Protein AF-A0A257M6T6-F1 (afdb_monomer_lite)

Secondary structure (DSSP, 8-state):
---SS---EEEEESS--HHHHHHHHHHHTT-S-GGGEEEEEEGGG-S--TT---TTEEEESSS--HHHHHHHHHHHHHHHHHHHHHHHTT-----S-TTSEEEHHHHHHHHT--HHHHHHHHHHTT-TTEEEETTEEEEHHHHHHHHHHTTT--BHHHHHHHHHHTT---HHHHHHHTTEEEEP-SS-GGG-EEEE-

pLDDT: mean 78.82, std 10.38, range [43.62, 89.0]

Structure (mmCIF, N/CA/C/O backbone):
data_AF-A0A257M6T6-F1
#
_entry.id   AF-A0A257M6T6-F1
#
loop_
_atom_site.group_PDB
_atom_site.id
_atom_site.type_symbol
_atom_site.label_atom_id
_atom_site.label_alt_id
_atom_site.label_comp_id
_atom_site.label_asym_id
_atom_site.label_entity_id
_atom_site.label_seq_id
_atom_site.pdbx_PDB_ins_code
_atom_site.Cartn_x
_atom_site.Cartn_y
_atom_site.Cartn_z
_atom_site.occupancy
_atom_site.B_iso_or_equiv
_atom_site.auth_seq_id
_atom_site.auth_comp_id
_atom_site.auth_asym_id
_atom_site.auth_atom_id
_atom_site.pdbx_PDB_model_num
ATOM 1 N N . MET A 1 1 ? 4.079 -2.889 -5.215 1.00 43.62 1 MET A N 1
ATOM 2 C CA . MET A 1 1 ? 2.925 -2.008 -4.936 1.00 43.62 1 MET A CA 1
ATOM 3 C C . MET A 1 1 ? 2.540 -1.252 -6.204 1.00 43.62 1 MET A C 1
ATOM 5 O O . MET A 1 1 ? 3.291 -1.317 -7.170 1.00 43.62 1 MET A O 1
ATOM 9 N N . PRO A 1 2 ? 1.375 -0.582 -6.285 1.00 47.91 2 PRO A N 1
ATOM 10 C CA . PRO A 1 2 ? 1.141 0.355 -7.378 1.00 47.91 2 PRO A CA 1
ATOM 11 C C . PRO A 1 2 ? 2.110 1.540 -7.257 1.00 47.91 2 PRO A C 1
ATOM 13 O O . PRO A 1 2 ? 2.169 2.196 -6.221 1.00 47.91 2 PRO A O 1
ATOM 16 N N . LEU A 1 3 ? 2.851 1.807 -8.332 1.00 53.56 3 LEU A N 1
ATOM 17 C CA . LEU A 1 3 ? 3.581 3.054 -8.540 1.00 53.56 3 LEU A CA 1
ATOM 18 C C . LEU A 1 3 ? 2.540 4.178 -8.644 1.00 53.56 3 LEU A C 1
ATOM 20 O O . LEU A 1 3 ? 1.877 4.330 -9.672 1.00 53.56 3 LEU A O 1
ATOM 24 N N . TYR A 1 4 ? 2.309 4.921 -7.564 1.00 55.22 4 TYR A N 1
ATOM 25 C CA . TYR A 1 4 ? 1.376 6.045 -7.599 1.00 55.22 4 TYR A CA 1
ATOM 26 C C . TYR A 1 4 ? 1.989 7.154 -8.463 1.00 55.22 4 TYR A C 1
ATOM 28 O O . TYR A 1 4 ? 3.015 7.726 -8.118 1.00 55.22 4 TYR A O 1
ATOM 36 N N . GLY A 1 5 ? 1.387 7.425 -9.623 1.00 60.47 5 GLY A N 1
ATOM 37 C CA . GLY A 1 5 ? 1.771 8.536 -10.504 1.00 60.47 5 GLY A CA 1
ATOM 38 C C . GLY A 1 5 ? 2.943 8.280 -11.462 1.00 60.47 5 GLY A C 1
ATOM 39 O O . GLY A 1 5 ? 3.028 8.976 -12.472 1.00 60.47 5 GLY A O 1
ATOM 40 N N . THR A 1 6 ? 3.783 7.266 -11.228 1.00 67.31 6 THR A N 1
ATOM 41 C CA . THR A 1 6 ? 4.949 6.961 -12.083 1.00 67.31 6 THR A CA 1
ATOM 42 C C . THR A 1 6 ? 4.585 5.956 -13.176 1.00 67.31 6 THR A C 1
ATOM 44 O O . THR A 1 6 ? 4.127 4.847 -12.900 1.00 67.31 6 THR A O 1
ATOM 47 N N . ARG A 1 7 ? 4.787 6.329 -14.444 1.00 74.06 7 ARG A N 1
ATOM 48 C CA . ARG A 1 7 ? 4.530 5.457 -15.599 1.00 74.06 7 ARG A CA 1
ATOM 49 C C . ARG A 1 7 ? 5.836 4.945 -16.169 1.00 74.06 7 ARG A C 1
ATOM 51 O O . ARG A 1 7 ? 6.484 5.680 -16.897 1.00 74.06 7 ARG A O 1
ATOM 58 N N . ILE A 1 8 ? 6.163 3.681 -15.914 1.00 79.75 8 ILE A N 1
ATOM 59 C CA . ILE A 1 8 ? 7.333 3.028 -16.507 1.00 79.75 8 ILE A CA 1
ATOM 60 C C . ILE A 1 8 ? 6.938 2.385 -17.840 1.00 79.75 8 ILE A C 1
ATOM 62 O O . ILE A 1 8 ? 6.058 1.527 -17.908 1.00 79.75 8 ILE A O 1
ATOM 66 N N . TYR A 1 9 ? 7.607 2.800 -18.904 1.00 81.50 9 TYR A N 1
ATOM 67 C CA . TYR A 1 9 ? 7.504 2.266 -20.250 1.00 81.50 9 TYR A CA 1
ATOM 68 C C . TYR A 1 9 ? 8.535 1.157 -20.457 1.00 81.50 9 TYR A C 1
ATOM 70 O O . TYR A 1 9 ? 9.659 1.211 -19.957 1.00 81.50 9 TYR A O 1
ATOM 78 N N . VAL A 1 10 ? 8.159 0.148 -21.234 1.00 85.50 10 VAL A N 1
ATOM 79 C CA . VAL A 1 10 ? 9.059 -0.934 -21.636 1.00 85.50 10 VAL A CA 1
ATOM 80 C C . VAL A 1 10 ? 9.069 -0.994 -23.152 1.00 85.50 10 VAL A C 1
ATOM 82 O O . VAL A 1 10 ? 8.013 -1.107 -23.773 1.00 85.50 10 VAL A O 1
ATOM 85 N N . GLU A 1 11 ? 10.253 -0.931 -23.752 1.00 85.06 11 GLU A N 1
ATOM 86 C CA . GLU A 1 11 ? 10.420 -1.031 -25.197 1.00 85.06 11 GLU A CA 1
ATOM 87 C C . GLU A 1 11 ? 11.177 -2.307 -25.565 1.00 85.06 11 GLU A C 1
ATOM 89 O O . GLU A 1 11 ? 12.297 -2.538 -25.110 1.00 85.06 11 GLU A O 1
ATOM 94 N N . ILE A 1 12 ? 10.565 -3.135 -26.416 1.00 87.06 12 ILE A N 1
ATOM 95 C CA . ILE A 1 12 ? 11.152 -4.385 -26.905 1.00 87.06 12 ILE A CA 1
ATOM 96 C C . ILE A 1 12 ? 11.739 -4.155 -28.296 1.00 87.06 12 ILE A C 1
ATOM 98 O O . ILE A 1 12 ? 11.019 -3.916 -29.262 1.00 87.06 12 ILE A O 1
ATOM 102 N N . ILE A 1 13 ? 13.058 -4.278 -28.402 1.00 85.69 13 ILE A N 1
ATOM 103 C CA . ILE A 1 13 ? 13.832 -4.083 -29.624 1.00 85.69 13 ILE A CA 1
ATOM 104 C C . ILE A 1 13 ? 14.255 -5.455 -30.158 1.00 85.69 13 ILE A C 1
ATOM 106 O O . ILE A 1 13 ? 15.074 -6.159 -29.560 1.00 85.69 13 ILE A O 1
ATOM 110 N N . GLY A 1 14 ? 13.663 -5.853 -31.286 1.00 80.06 14 GLY A N 1
ATOM 111 C CA . GLY A 1 14 ? 13.973 -7.112 -31.974 1.00 80.06 14 GLY A CA 1
ATOM 112 C C . GLY A 1 14 ? 15.150 -7.013 -32.949 1.00 80.06 14 GLY A C 1
ATOM 113 O O . GLY A 1 14 ? 15.962 -7.930 -33.013 1.00 80.06 14 GLY A O 1
ATOM 114 N N . PHE A 1 15 ? 15.267 -5.891 -33.664 1.00 80.62 15 PHE A N 1
ATOM 115 C CA . PHE A 1 15 ? 16.316 -5.630 -34.654 1.00 80.62 15 PHE A CA 1
ATOM 116 C C . PHE A 1 15 ? 17.053 -4.334 -34.312 1.00 80.62 15 PHE A C 1
ATOM 118 O O . PHE A 1 15 ? 16.409 -3.323 -34.035 1.00 80.62 15 PHE A O 1
ATOM 125 N N . TRP A 1 16 ? 18.388 -4.359 -34.317 1.00 80.62 16 TRP A N 1
ATOM 126 C CA . TRP A 1 16 ? 19.215 -3.201 -33.970 1.00 80.62 16 TRP A CA 1
ATOM 127 C C . TRP A 1 16 ? 20.634 -3.313 -34.539 1.00 80.62 16 TRP A C 1
ATOM 129 O O . TRP A 1 16 ? 21.092 -4.404 -34.876 1.00 80.62 16 TRP A O 1
ATOM 139 N N . THR A 1 17 ? 21.328 -2.176 -34.605 1.00 79.56 17 THR A N 1
ATOM 140 C CA . THR A 1 17 ? 22.779 -2.083 -34.833 1.00 79.56 17 THR A CA 1
ATOM 141 C C . THR A 1 17 ? 23.449 -1.364 -33.655 1.00 79.56 17 THR A C 1
ATOM 143 O O . THR A 1 17 ? 22.777 -0.570 -32.981 1.00 79.56 17 THR A O 1
ATOM 146 N N . PRO A 1 18 ? 24.748 -1.593 -33.381 1.00 77.44 18 PRO A N 1
ATOM 147 C CA . PRO A 1 18 ? 25.471 -0.913 -32.300 1.00 77.44 18 PRO A CA 1
ATOM 148 C C . PRO A 1 18 ? 25.340 0.611 -32.342 1.00 77.44 18 PRO A C 1
ATOM 150 O O . PRO A 1 18 ? 25.092 1.248 -31.319 1.00 77.44 18 PRO A O 1
ATOM 153 N N . GLU A 1 19 ? 25.412 1.198 -33.533 1.00 78.81 19 GLU A N 1
ATOM 154 C CA . GLU A 1 19 ? 25.244 2.630 -33.752 1.00 78.81 19 GLU A CA 1
ATOM 155 C C . GLU A 1 19 ? 23.826 3.076 -33.390 1.00 78.81 19 GLU A C 1
ATOM 157 O O . GLU A 1 19 ? 23.657 4.040 -32.642 1.00 78.81 19 GLU A O 1
ATOM 162 N N . TYR A 1 20 ? 22.797 2.353 -33.849 1.00 82.56 20 TYR A N 1
ATOM 163 C CA . TYR A 1 20 ? 21.405 2.656 -33.513 1.00 82.56 20 TYR A CA 1
ATOM 164 C C . TYR A 1 20 ? 21.187 2.659 -31.998 1.00 82.56 20 TYR A C 1
ATOM 166 O O . TYR A 1 20 ? 20.617 3.608 -31.452 1.00 82.56 20 TYR A O 1
ATOM 174 N N . LEU A 1 21 ? 21.676 1.622 -31.311 1.00 80.38 21 LEU A N 1
ATOM 175 C CA . LEU A 1 21 ? 21.508 1.492 -29.868 1.00 80.38 21 LEU A CA 1
ATOM 176 C C . LEU A 1 21 ? 22.259 2.602 -29.122 1.00 80.38 21 LEU A C 1
ATOM 178 O O . LEU A 1 21 ? 21.692 3.225 -28.225 1.00 80.38 21 LEU A O 1
ATOM 182 N N . LYS A 1 22 ? 23.483 2.931 -29.550 1.00 79.88 22 LYS A N 1
ATOM 183 C CA . LYS A 1 22 ? 24.280 4.029 -28.988 1.00 79.88 22 LYS A CA 1
ATOM 184 C C . LYS A 1 22 ? 23.574 5.379 -29.119 1.00 79.88 22 LYS A C 1
ATOM 186 O O . LYS A 1 22 ? 23.445 6.098 -28.130 1.00 79.88 22 LYS A O 1
ATOM 191 N N . HIS A 1 23 ? 23.068 5.706 -30.308 1.00 82.00 23 HIS A N 1
ATOM 192 C CA . HIS A 1 23 ? 22.321 6.945 -30.542 1.00 82.00 23 HIS A CA 1
ATOM 193 C C . HIS A 1 23 ? 21.024 6.999 -29.729 1.00 82.00 23 HIS A C 1
ATOM 195 O O . HIS A 1 23 ? 20.646 8.063 -29.234 1.00 82.00 23 HIS A O 1
ATOM 201 N N . LYS A 1 24 ? 20.342 5.861 -29.566 1.00 79.88 24 LYS A N 1
ATOM 202 C CA . LYS A 1 24 ? 19.125 5.770 -28.760 1.00 79.88 24 LYS A CA 1
ATOM 203 C C . LYS A 1 24 ? 19.413 6.003 -27.279 1.00 79.88 24 LYS A C 1
ATOM 205 O O . LYS A 1 24 ? 18.784 6.871 -26.686 1.00 79.88 24 LYS A O 1
ATOM 210 N N . ILE A 1 25 ? 20.409 5.323 -26.713 1.00 77.62 25 ILE A N 1
ATOM 211 C CA . ILE A 1 25 ? 20.831 5.510 -25.316 1.00 77.62 25 ILE A CA 1
ATOM 212 C C . ILE A 1 25 ? 21.276 6.957 -25.069 1.00 77.62 25 ILE A C 1
ATOM 214 O O . ILE A 1 25 ? 20.889 7.556 -24.070 1.00 77.62 25 ILE A O 1
ATOM 218 N N . GLN A 1 26 ? 22.030 7.560 -25.994 1.00 78.12 26 GLN A N 1
ATOM 219 C CA . GLN A 1 26 ? 22.421 8.970 -25.891 1.00 78.12 26 GLN A CA 1
ATOM 220 C C . GLN A 1 26 ? 21.212 9.909 -25.853 1.00 78.12 26 GLN A C 1
ATOM 222 O O . GLN A 1 26 ? 21.170 10.797 -25.008 1.00 78.12 26 GLN A O 1
ATOM 227 N N . LYS A 1 27 ? 20.210 9.700 -26.716 1.00 75.38 27 LYS A N 1
ATOM 228 C CA . LYS A 1 27 ? 18.970 10.492 -26.693 1.00 75.38 27 LYS A CA 1
ATOM 229 C C . LYS A 1 27 ? 18.207 10.318 -25.384 1.00 75.38 27 LYS A C 1
ATOM 231 O O . LYS A 1 27 ? 17.750 11.307 -24.827 1.00 75.38 27 LYS A O 1
ATOM 236 N N . LEU A 1 28 ? 18.116 9.094 -24.866 1.00 73.62 28 L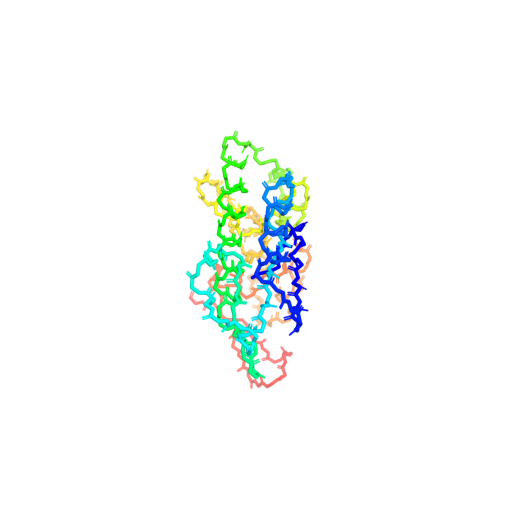EU A N 1
ATOM 237 C CA . LEU A 1 28 ? 17.465 8.825 -23.581 1.00 73.62 28 LEU A CA 1
ATOM 238 C C . LEU A 1 28 ? 18.190 9.507 -22.417 1.00 73.62 28 LEU A C 1
ATOM 240 O O . LEU A 1 28 ? 17.552 10.105 -21.559 1.00 73.62 28 LEU A O 1
ATOM 244 N N . ASN A 1 29 ? 19.523 9.519 -22.436 1.00 69.31 29 ASN A N 1
ATOM 245 C CA . ASN A 1 29 ? 20.341 10.220 -21.447 1.00 69.31 29 ASN A CA 1
ATOM 246 C C . ASN A 1 29 ? 20.235 11.755 -21.512 1.00 69.31 29 ASN A C 1
ATOM 248 O O . ASN A 1 29 ? 20.735 12.420 -20.604 1.00 69.31 29 ASN A O 1
ATOM 252 N N . LEU A 1 30 ? 19.613 12.322 -22.545 1.00 71.19 30 LEU A N 1
ATOM 253 C CA . LEU A 1 30 ? 19.365 13.762 -22.671 1.00 71.19 30 LEU A CA 1
ATOM 254 C C . LEU A 1 30 ? 17.948 14.164 -22.240 1.00 71.19 30 LEU A C 1
ATOM 256 O O . LEU A 1 30 ? 17.696 15.349 -22.034 1.00 71.19 30 LEU A O 1
ATOM 260 N N . LEU A 1 31 ? 17.026 13.208 -22.094 1.00 66.44 31 LEU A N 1
ATOM 261 C CA . LEU A 1 31 ? 15.684 13.479 -21.582 1.00 66.44 31 LEU A CA 1
ATOM 262 C C . LEU A 1 31 ? 15.752 13.743 -20.073 1.00 66.44 31 LEU A C 1
ATOM 264 O O . LEU A 1 31 ? 16.539 13.113 -19.372 1.00 66.44 31 LEU A O 1
ATOM 268 N N . GLN A 1 32 ? 14.941 14.678 -19.572 1.00 52.31 32 GLN A N 1
ATOM 269 C CA . GLN A 1 32 ? 14.822 14.923 -18.128 1.00 52.31 32 GLN A CA 1
ATOM 270 C C . GLN A 1 32 ? 13.965 13.848 -17.436 1.00 52.31 32 GLN A C 1
ATOM 272 O O . GLN A 1 32 ? 14.233 13.506 -16.293 1.00 52.31 32 GLN A O 1
ATOM 277 N N . GLU A 1 33 ? 13.028 13.222 -18.156 1.00 56.56 33 GLU A N 1
ATOM 278 C CA . GLU A 1 33 ? 12.210 12.086 -17.697 1.00 56.56 33 GLU A CA 1
ATOM 279 C C . GLU A 1 33 ? 12.899 10.727 -17.956 1.00 56.56 33 GLU A C 1
ATOM 281 O O . GLU A 1 33 ? 12.304 9.796 -18.498 1.00 56.56 33 GLU A O 1
ATOM 286 N N . LYS A 1 34 ? 14.188 10.592 -17.606 1.00 52.50 34 LYS A N 1
ATOM 287 C CA . LYS A 1 34 ? 14.978 9.352 -17.823 1.00 52.50 34 LYS A CA 1
ATOM 288 C C . LYS A 1 34 ? 14.391 8.109 -17.159 1.00 52.50 34 LYS A C 1
ATOM 290 O O . LYS A 1 34 ? 14.761 6.982 -17.479 1.00 52.50 34 LYS A O 1
ATOM 295 N N . GLU A 1 35 ? 13.551 8.314 -16.160 1.00 56.81 35 GLU A N 1
ATOM 296 C CA . GLU A 1 35 ? 13.420 7.407 -15.024 1.00 56.81 35 GLU A CA 1
ATOM 297 C C . GLU A 1 35 ? 12.318 6.374 -15.211 1.00 56.81 35 GLU A C 1
ATOM 299 O O . GLU A 1 35 ? 11.768 5.837 -14.262 1.00 56.81 35 GLU A O 1
ATOM 304 N N . SER A 1 36 ? 11.927 6.125 -16.450 1.00 66.31 36 SER A N 1
ATOM 305 C CA . SER A 1 36 ? 10.735 5.341 -16.720 1.00 66.31 36 SER A CA 1
ATOM 306 C C . SER A 1 36 ? 10.787 4.664 -18.080 1.00 66.31 36 SER A C 1
ATOM 308 O O . SER A 1 36 ? 9.749 4.448 -18.688 1.00 66.31 36 SER A O 1
ATOM 310 N N . LEU A 1 37 ? 11.970 4.324 -18.597 1.00 78.06 37 LEU A N 1
ATOM 311 C CA . LEU A 1 37 ? 12.068 3.525 -19.818 1.00 78.06 37 LEU A CA 1
ATOM 312 C C . LEU A 1 37 ? 13.046 2.368 -19.647 1.00 78.06 37 LEU A C 1
ATOM 314 O O . LEU A 1 37 ? 14.246 2.584 -19.504 1.00 78.06 37 LEU A O 1
ATOM 318 N N . ILE A 1 38 ? 12.523 1.145 -19.731 1.00 84.12 38 ILE A N 1
ATOM 319 C CA . ILE A 1 38 ? 13.300 -0.096 -19.750 1.00 84.12 38 ILE A CA 1
ATOM 320 C C . ILE A 1 38 ? 13.430 -0.566 -21.199 1.00 84.12 38 ILE A C 1
ATOM 322 O O . ILE A 1 38 ? 12.431 -0.807 -21.878 1.00 84.12 38 ILE A O 1
ATOM 326 N N . LEU A 1 39 ? 14.662 -0.723 -21.674 1.00 84.94 39 LEU A N 1
ATOM 327 C CA . LEU A 1 39 ? 14.963 -1.244 -23.003 1.00 84.94 39 LEU A CA 1
ATOM 328 C C . LEU A 1 39 ? 15.259 -2.742 -22.927 1.00 84.94 39 LEU A C 1
ATOM 330 O O . LEU A 1 39 ? 16.205 -3.165 -22.266 1.00 84.94 39 LEU A O 1
ATOM 334 N N . LEU A 1 40 ? 14.484 -3.544 -23.653 1.00 86.56 40 LEU A N 1
ATOM 335 C CA . LEU A 1 40 ? 14.718 -4.971 -23.848 1.00 86.56 40 LEU A CA 1
ATOM 336 C C . LEU A 1 40 ? 15.312 -5.181 -25.242 1.00 86.56 40 LEU A C 1
ATOM 338 O O . LEU A 1 40 ? 14.626 -4.973 -26.238 1.00 86.56 40 LEU A O 1
ATOM 342 N N . VAL A 1 41 ? 16.573 -5.603 -25.337 1.00 84.44 41 VAL A N 1
ATOM 343 C CA . VAL A 1 41 ? 17.305 -5.743 -26.609 1.00 84.44 41 VAL A CA 1
ATOM 344 C C . VAL A 1 41 ? 17.636 -7.204 -26.906 1.00 84.44 41 VAL A C 1
ATOM 346 O O . VAL A 1 41 ? 18.167 -7.913 -26.053 1.00 84.44 41 VAL A O 1
ATOM 349 N N . ASN A 1 42 ? 17.342 -7.668 -28.124 1.00 83.75 42 ASN A N 1
ATOM 350 C CA . ASN A 1 42 ? 17.639 -9.044 -28.529 1.00 83.75 42 ASN A CA 1
ATOM 351 C C . ASN A 1 42 ? 19.157 -9.276 -28.683 1.00 83.75 42 ASN A C 1
ATOM 353 O O . ASN A 1 42 ? 19.828 -8.557 -29.423 1.00 83.75 42 ASN A O 1
ATOM 357 N N . ARG A 1 43 ? 19.697 -10.311 -28.031 1.00 76.00 43 ARG A N 1
ATOM 358 C CA . ARG A 1 43 ? 21.117 -10.706 -28.083 1.00 76.00 43 ARG A CA 1
ATOM 359 C C . ARG A 1 43 ? 21.560 -11.258 -29.438 1.00 76.00 43 ARG A C 1
ATOM 361 O O . ARG A 1 43 ? 22.744 -11.178 -29.739 1.00 76.00 43 ARG A O 1
ATOM 368 N N . ASN A 1 44 ? 20.645 -11.787 -30.253 1.00 66.12 44 ASN A N 1
ATOM 369 C CA . ASN A 1 44 ? 20.983 -12.545 -31.468 1.00 66.12 44 ASN A CA 1
ATOM 370 C C . ASN A 1 44 ? 21.669 -11.732 -32.580 1.00 66.12 44 ASN A C 1
ATOM 372 O O . ASN A 1 44 ? 22.176 -12.322 -33.528 1.00 66.12 44 ASN A O 1
ATOM 376 N N . LEU A 1 45 ? 21.704 -10.402 -32.478 1.00 59.06 45 LEU A N 1
ATOM 377 C CA . LEU A 1 45 ? 22.367 -9.522 -33.449 1.00 59.06 45 LEU A CA 1
ATOM 378 C C . LEU A 1 45 ? 23.651 -8.874 -32.897 1.00 59.06 45 LEU A C 1
ATOM 380 O O . LEU A 1 45 ? 24.266 -8.054 -33.574 1.00 59.06 45 LEU A O 1
ATOM 384 N N . ALA A 1 46 ? 24.066 -9.222 -31.675 1.00 52.47 46 ALA A N 1
ATOM 385 C CA . ALA A 1 46 ? 25.222 -8.616 -31.026 1.00 52.47 46 ALA A CA 1
ATOM 386 C C . ALA A 1 46 ? 26.521 -9.353 -31.390 1.00 52.47 46 ALA A C 1
ATOM 388 O O . ALA A 1 46 ? 26.724 -10.487 -30.961 1.00 52.47 46 ALA A O 1
ATOM 389 N N . CYS A 1 47 ? 27.451 -8.684 -32.079 1.00 47.91 47 CYS A N 1
ATOM 390 C CA . CYS A 1 47 ? 28.857 -9.109 -32.062 1.00 47.91 47 CYS A CA 1
ATOM 391 C C . CYS A 1 47 ? 29.553 -8.780 -30.725 1.00 47.91 47 CYS A C 1
ATOM 393 O O . CYS A 1 47 ? 30.496 -9.473 -30.364 1.00 47.91 47 CYS A O 1
ATOM 395 N N . THR A 1 48 ? 29.044 -7.834 -29.929 1.00 53.66 48 THR A N 1
ATOM 396 C CA . THR A 1 48 ? 29.479 -7.593 -28.540 1.00 53.66 48 THR A CA 1
ATOM 397 C C . THR A 1 48 ? 28.397 -6.788 -27.812 1.00 53.66 48 THR A C 1
ATOM 399 O O . THR A 1 48 ? 28.270 -5.584 -27.983 1.00 53.66 48 THR A O 1
ATOM 402 N N . GLY A 1 49 ? 27.547 -7.444 -27.017 1.00 51.12 49 GLY A N 1
ATOM 403 C CA . GLY A 1 49 ? 26.513 -6.759 -26.215 1.00 51.12 49 GLY A CA 1
ATOM 404 C C . GLY A 1 49 ? 27.042 -6.157 -24.904 1.00 51.12 49 GLY A C 1
ATOM 405 O O . GLY A 1 49 ? 26.353 -5.385 -24.250 1.00 51.12 49 GLY A O 1
ATOM 406 N N . SER A 1 50 ? 28.267 -6.510 -24.513 1.00 53.47 50 SER A N 1
ATOM 407 C CA . SER A 1 50 ? 28.894 -6.188 -23.222 1.00 53.47 50 SER A CA 1
ATOM 408 C C . SER A 1 50 ? 29.393 -4.746 -23.084 1.00 53.47 50 SER A C 1
ATOM 410 O O . SER A 1 50 ? 29.762 -4.333 -21.991 1.00 53.47 50 SER A O 1
ATOM 412 N N . GLU A 1 51 ? 29.414 -3.983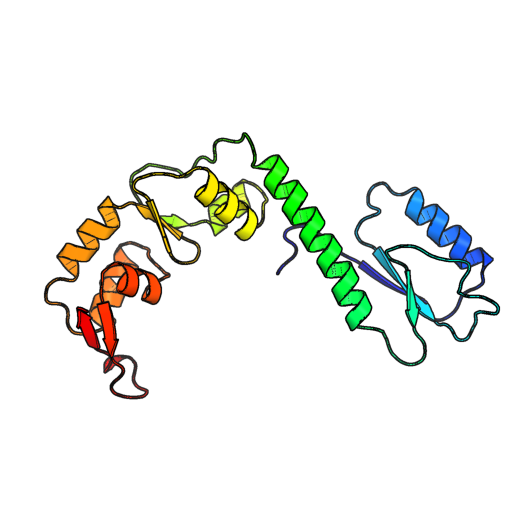 -24.173 1.00 55.75 51 GLU A N 1
ATOM 413 C CA . GLU A 1 51 ? 29.851 -2.580 -24.217 1.00 55.75 51 GLU A CA 1
ATOM 414 C C . GLU A 1 51 ? 28.731 -1.587 -23.853 1.00 55.75 51 GLU A C 1
ATOM 416 O O . GLU A 1 51 ? 29.001 -0.420 -23.570 1.00 55.75 51 GLU A O 1
ATOM 421 N N . PHE A 1 52 ? 27.480 -2.055 -23.771 1.00 60.47 52 PHE A N 1
ATOM 422 C CA . PHE A 1 52 ? 26.331 -1.252 -23.360 1.00 60.47 52 PHE A CA 1
ATOM 423 C C . PHE A 1 52 ? 25.846 -1.710 -21.979 1.00 60.47 52 PHE A C 1
ATOM 425 O O . PHE A 1 52 ? 25.016 -2.608 -21.865 1.00 60.47 52 PHE A O 1
ATOM 432 N N . LEU A 1 53 ? 26.374 -1.099 -20.917 1.00 58.53 53 LEU A N 1
ATOM 433 C CA . LEU A 1 53 ? 25.861 -1.260 -19.554 1.00 58.53 53 LEU A CA 1
ATOM 434 C C . LEU A 1 53 ? 25.090 0.005 -19.175 1.00 58.53 53 LEU A C 1
ATOM 436 O O . LEU A 1 53 ? 25.676 1.072 -19.012 1.00 58.53 53 LEU A O 1
ATOM 440 N N . ALA A 1 54 ? 23.772 -0.115 -19.058 1.00 66.88 54 ALA A N 1
ATOM 441 C CA . ALA A 1 54 ? 22.908 0.917 -18.500 1.00 66.88 54 ALA A CA 1
ATOM 442 C C . ALA A 1 54 ? 21.921 0.250 -17.538 1.00 66.88 54 ALA A C 1
ATOM 444 O O . ALA A 1 54 ? 21.481 -0.867 -17.803 1.00 66.88 54 ALA A O 1
ATOM 445 N N . GLU A 1 55 ? 21.564 0.929 -16.446 1.00 66.31 55 GLU A N 1
ATOM 446 C CA . GLU A 1 55 ? 20.693 0.370 -15.395 1.00 66.31 55 GLU A CA 1
ATOM 447 C C . GLU A 1 55 ? 19.340 -0.121 -15.936 1.00 66.31 55 GLU A C 1
ATOM 449 O O . GLU A 1 55 ? 18.807 -1.111 -15.448 1.00 66.31 55 GLU A O 1
ATOM 454 N N . ASN A 1 56 ? 18.843 0.495 -17.014 1.00 74.31 56 ASN A N 1
ATOM 455 C CA . ASN A 1 56 ? 17.553 0.167 -17.629 1.00 74.31 56 ASN A CA 1
ATOM 456 C C . ASN A 1 56 ? 17.668 -0.589 -18.961 1.00 74.31 56 ASN A C 1
ATOM 458 O O . ASN A 1 56 ? 16.715 -0.611 -19.740 1.00 74.31 56 ASN A O 1
ATOM 462 N N . LEU A 1 57 ? 18.829 -1.174 -19.263 1.00 80.38 57 LEU A N 1
ATOM 463 C CA . LEU A 1 57 ? 19.059 -1.934 -20.490 1.00 80.38 57 LEU A CA 1
ATOM 464 C C . LEU A 1 57 ? 19.212 -3.419 -20.165 1.00 80.38 57 LEU A C 1
ATOM 466 O O . LEU A 1 57 ? 20.184 -3.837 -19.540 1.00 80.38 57 LEU A O 1
ATOM 470 N N . LEU A 1 58 ? 18.274 -4.231 -20.646 1.00 83.94 58 LEU A N 1
ATOM 471 C CA . LEU A 1 58 ? 18.313 -5.678 -20.494 1.00 83.94 58 LEU A CA 1
ATOM 472 C C . LEU A 1 58 ? 18.432 -6.357 -21.848 1.00 83.94 58 LEU A C 1
ATOM 474 O O . LEU A 1 58 ? 17.718 -6.053 -22.801 1.00 83.94 58 LEU A O 1
ATOM 478 N N . PHE A 1 59 ? 19.299 -7.357 -21.902 1.00 83.25 59 PHE A N 1
ATOM 479 C CA . PHE A 1 59 ? 19.490 -8.166 -23.091 1.00 83.25 59 PHE A CA 1
ATOM 480 C C . PHE A 1 59 ? 18.744 -9.493 -22.972 1.00 83.25 59 PHE A C 1
ATOM 482 O O . PHE A 1 59 ? 19.083 -10.314 -22.112 1.00 83.25 59 PHE A O 1
ATOM 489 N N . TYR A 1 60 ? 17.785 -9.730 -23.865 1.00 85.00 60 TYR A N 1
ATOM 490 C CA . TYR A 1 60 ? 16.991 -10.957 -23.932 1.00 85.00 60 TYR A CA 1
ATOM 491 C C . TYR A 1 60 ? 17.371 -11.802 -25.156 1.00 85.00 60 TYR A C 1
ATOM 493 O O . TYR A 1 60 ? 17.953 -11.304 -26.112 1.00 85.00 60 TYR A O 1
ATOM 501 N N . ASP A 1 61 ? 17.076 -13.097 -25.117 1.00 81.75 61 ASP A N 1
ATOM 502 C CA . ASP A 1 61 ? 17.245 -14.006 -26.261 1.00 81.75 61 ASP A CA 1
ATOM 503 C C . ASP A 1 61 ? 15.853 -14.467 -26.732 1.00 81.75 61 ASP A C 1
ATOM 505 O O . ASP A 1 61 ? 15.039 -13.659 -27.162 1.00 81.75 61 ASP A O 1
ATOM 509 N N . LYS A 1 62 ? 15.507 -15.745 -26.575 1.00 80.75 62 LYS A N 1
ATOM 510 C CA . LYS A 1 62 ? 14.177 -16.292 -26.865 1.00 80.75 62 LYS A CA 1
ATOM 511 C C . LYS A 1 62 ? 13.144 -15.938 -25.800 1.00 80.75 62 LYS A C 1
ATOM 513 O O . LYS A 1 62 ? 11.948 -16.064 -26.042 1.00 80.75 62 LYS A O 1
ATOM 518 N N . LYS A 1 63 ? 13.591 -15.565 -24.598 1.00 83.81 63 LYS A N 1
ATOM 519 C CA . LYS A 1 63 ? 12.731 -15.289 -23.443 1.00 83.81 63 LYS A CA 1
ATOM 520 C C . LYS A 1 63 ? 13.113 -13.974 -22.786 1.00 83.81 63 LYS A C 1
ATOM 522 O O . LYS A 1 63 ? 14.295 -13.686 -22.614 1.00 83.81 63 LYS A O 1
ATOM 527 N N . ILE A 1 64 ? 12.091 -13.225 -22.382 1.00 85.88 64 ILE A N 1
ATOM 528 C CA . ILE A 1 64 ? 12.235 -11.975 -21.641 1.00 85.88 64 ILE A CA 1
ATOM 529 C C . ILE A 1 64 ? 12.642 -12.290 -20.188 1.00 85.88 64 ILE A C 1
ATOM 531 O O . ILE A 1 64 ? 11.970 -13.098 -19.530 1.00 85.88 64 ILE A O 1
ATOM 535 N N . PRO A 1 65 ? 13.717 -11.671 -19.662 1.00 84.88 65 PRO A N 1
ATOM 536 C CA . PRO A 1 65 ? 14.183 -11.888 -18.296 1.00 84.88 65 PRO A CA 1
ATOM 537 C C . PRO A 1 65 ? 13.294 -11.139 -17.291 1.00 84.88 65 PRO A C 1
ATOM 539 O O . PRO A 1 65 ? 13.641 -10.074 -16.791 1.00 84.88 65 PRO A O 1
ATOM 542 N N . HIS A 1 66 ? 12.126 -11.703 -16.984 1.00 86.25 66 HIS A N 1
ATOM 543 C CA . HIS A 1 66 ? 11.146 -11.100 -16.072 1.00 86.25 66 HIS A CA 1
ATOM 544 C C . HIS A 1 66 ? 11.708 -10.806 -14.670 1.00 86.25 66 HIS A C 1
ATOM 546 O O . HIS A 1 66 ? 11.340 -9.798 -14.079 1.00 86.25 66 HIS A O 1
ATOM 552 N N . LEU A 1 67 ? 12.622 -11.634 -14.151 1.00 86.94 67 LEU A N 1
ATOM 553 C CA . LEU A 1 67 ? 13.257 -11.398 -12.847 1.00 86.94 67 LEU A CA 1
ATOM 554 C C . LEU A 1 67 ? 14.107 -10.121 -12.833 1.00 86.94 67 LEU A C 1
ATOM 556 O O . LEU A 1 67 ? 14.031 -9.350 -11.880 1.00 86.94 67 LEU A O 1
ATOM 560 N N . GLU A 1 68 ? 14.859 -9.865 -13.904 1.00 86.25 68 GLU A N 1
ATOM 561 C CA . GLU A 1 68 ? 15.681 -8.657 -14.022 1.00 86.25 68 GLU A CA 1
ATOM 562 C C . GLU A 1 68 ? 14.807 -7.408 -14.160 1.00 86.25 68 GLU A C 1
ATOM 564 O O . GLU A 1 68 ? 15.097 -6.380 -13.554 1.00 86.25 68 GLU A O 1
ATOM 569 N N . ILE A 1 69 ? 13.684 -7.515 -14.879 1.00 85.56 69 ILE A N 1
ATOM 570 C CA . ILE A 1 69 ? 12.693 -6.434 -14.959 1.00 85.56 69 ILE A CA 1
ATOM 571 C C . ILE A 1 69 ? 12.144 -6.129 -13.566 1.00 85.56 69 ILE A C 1
ATOM 573 O O . ILE A 1 69 ? 12.144 -4.976 -13.152 1.00 85.56 69 ILE A O 1
ATOM 577 N N . VAL A 1 70 ? 11.726 -7.150 -12.812 1.00 86.81 70 VAL A N 1
ATOM 578 C CA . VAL A 1 70 ? 11.226 -6.967 -11.440 1.00 86.81 70 VAL A CA 1
ATOM 579 C C . VAL A 1 70 ? 12.285 -6.323 -10.543 1.00 86.81 70 VAL A C 1
ATOM 581 O O . VAL A 1 70 ? 11.946 -5.481 -9.719 1.00 86.81 70 VAL A O 1
ATOM 584 N N . LYS A 1 71 ? 13.564 -6.674 -10.706 1.00 87.31 71 LYS A N 1
ATOM 585 C CA . LYS A 1 71 ? 14.663 -6.062 -9.951 1.00 87.31 71 LYS A CA 1
ATOM 586 C C . LYS A 1 71 ? 14.808 -4.566 -10.249 1.00 87.31 71 LYS A C 1
ATOM 588 O O . LYS A 1 71 ? 14.932 -3.788 -9.310 1.00 87.31 71 LYS A O 1
ATOM 593 N N . ILE A 1 72 ? 14.743 -4.168 -11.520 1.00 85.00 72 ILE A N 1
ATOM 594 C CA . ILE A 1 72 ? 14.760 -2.751 -11.920 1.00 85.00 72 ILE A CA 1
ATOM 595 C C . ILE A 1 72 ? 13.537 -2.019 -11.353 1.00 85.00 72 ILE A C 1
ATOM 597 O O . ILE A 1 72 ? 13.676 -0.960 -10.748 1.00 85.00 72 ILE A O 1
ATOM 601 N N . LEU A 1 73 ? 12.341 -2.605 -11.489 1.00 84.75 73 LEU A N 1
ATOM 602 C CA . LEU A 1 73 ? 11.098 -2.024 -10.967 1.00 84.75 73 LEU A CA 1
ATOM 603 C C . LEU A 1 73 ? 11.151 -1.804 -9.450 1.00 84.75 73 LEU A C 1
ATOM 605 O O . LEU A 1 73 ? 10.706 -0.763 -8.977 1.00 84.75 73 LEU A O 1
ATOM 609 N N . ARG A 1 74 ? 11.748 -2.735 -8.696 1.00 85.81 74 ARG A N 1
ATOM 610 C CA . ARG A 1 74 ? 11.967 -2.563 -7.253 1.00 85.81 74 ARG A CA 1
ATOM 611 C C . ARG A 1 74 ? 12.873 -1.377 -6.939 1.00 85.81 74 ARG A C 1
ATOM 613 O O . ARG A 1 74 ? 12.553 -0.623 -6.033 1.00 85.81 74 ARG A O 1
ATOM 620 N N . GLY A 1 75 ? 13.949 -1.181 -7.704 1.00 84.06 75 GLY A N 1
ATOM 621 C CA . GLY A 1 75 ? 14.826 -0.019 -7.532 1.00 84.06 75 GLY A CA 1
ATOM 622 C C . GLY A 1 75 ? 14.086 1.306 -7.745 1.00 84.06 75 GLY A C 1
ATOM 623 O O . GLY A 1 75 ? 14.282 2.254 -6.986 1.00 84.06 75 GLY A O 1
ATOM 624 N N . TYR A 1 76 ? 13.174 1.355 -8.721 1.00 82.62 76 TYR A N 1
ATOM 625 C CA . TYR A 1 76 ? 12.291 2.507 -8.914 1.00 82.62 76 TYR A CA 1
ATOM 626 C C . TYR A 1 76 ? 11.323 2.720 -7.749 1.00 82.62 76 TYR A C 1
ATOM 628 O O . TYR A 1 76 ? 11.176 3.851 -7.292 1.00 82.62 76 TYR A O 1
ATOM 636 N N . GLU A 1 77 ? 10.690 1.654 -7.247 1.00 82.12 77 GLU A N 1
ATOM 637 C CA . GLU A 1 77 ? 9.823 1.734 -6.063 1.00 82.12 77 GLU A CA 1
ATOM 638 C C . GLU A 1 77 ? 10.591 2.249 -4.834 1.00 82.12 77 GLU A C 1
ATOM 640 O O . GLU A 1 77 ? 10.096 3.121 -4.123 1.00 82.12 77 GLU A O 1
ATOM 645 N N . GLU A 1 78 ? 11.808 1.755 -4.590 1.00 84.38 78 GLU A N 1
ATOM 646 C CA . GLU A 1 78 ? 12.646 2.176 -3.460 1.00 84.38 78 GLU A CA 1
ATOM 647 C C . GLU A 1 78 ? 13.068 3.642 -3.569 1.00 84.38 78 GLU A C 1
ATOM 649 O O . GLU A 1 78 ? 12.972 4.383 -2.587 1.00 84.38 78 GLU A O 1
ATOM 654 N N . LYS A 1 79 ? 13.485 4.078 -4.764 1.00 83.56 79 LYS A N 1
ATOM 655 C CA . LYS A 1 79 ? 13.832 5.478 -5.016 1.00 83.56 79 LYS A CA 1
ATOM 656 C C . LYS A 1 79 ? 12.625 6.390 -4.792 1.00 83.56 79 LYS A C 1
ATOM 658 O O . LYS A 1 79 ? 12.728 7.342 -4.021 1.00 83.56 79 LYS A O 1
ATOM 663 N N . GLN A 1 80 ? 11.480 6.053 -5.387 1.00 81.44 80 GLN A N 1
ATOM 664 C CA . GLN A 1 80 ? 10.245 6.815 -5.219 1.00 81.44 80 GLN A CA 1
ATOM 665 C C . GLN A 1 80 ? 9.844 6.896 -3.742 1.00 81.44 80 GLN A C 1
ATOM 667 O O . GLN A 1 80 ? 9.528 7.977 -3.250 1.00 81.44 80 GLN A O 1
ATOM 672 N N . LYS A 1 81 ? 9.904 5.778 -3.004 1.00 82.38 81 LYS A N 1
ATOM 673 C CA . LYS A 1 81 ? 9.612 5.767 -1.566 1.00 82.38 81 LYS A CA 1
ATOM 674 C C . LYS A 1 81 ? 10.543 6.717 -0.810 1.00 82.38 81 LYS A C 1
ATOM 676 O O . LYS A 1 81 ? 10.068 7.473 0.032 1.00 82.38 81 LYS A O 1
ATOM 681 N N . ALA A 1 82 ? 11.844 6.695 -1.095 1.00 83.69 82 ALA A N 1
ATOM 682 C CA . ALA A 1 82 ? 12.812 7.576 -0.445 1.00 83.69 82 ALA A CA 1
ATOM 683 C C . ALA A 1 82 ? 12.532 9.061 -0.731 1.00 83.69 82 ALA A C 1
ATOM 685 O O . ALA A 1 82 ? 12.570 9.876 0.187 1.00 83.69 82 ALA A O 1
ATOM 686 N N . GLU A 1 83 ? 12.194 9.409 -1.974 1.00 82.81 83 GLU A N 1
ATOM 687 C CA . GLU A 1 83 ? 11.830 10.777 -2.368 1.00 82.81 83 GLU A CA 1
ATOM 688 C C . GLU A 1 83 ? 10.529 11.243 -1.700 1.00 82.81 83 GLU A C 1
ATOM 690 O O . GLU A 1 83 ? 10.448 12.363 -1.193 1.00 82.81 83 GLU A O 1
ATOM 695 N N . GLU A 1 84 ? 9.515 10.377 -1.652 1.00 82.75 84 GLU A N 1
ATOM 696 C CA . GLU A 1 84 ? 8.251 10.653 -0.968 1.00 82.75 84 GLU A CA 1
ATOM 697 C C . GLU A 1 84 ? 8.453 10.838 0.538 1.00 82.75 84 GLU A C 1
ATOM 699 O O . GLU A 1 84 ? 7.918 11.789 1.107 1.00 82.75 84 GLU A O 1
ATOM 704 N N . MET A 1 85 ? 9.256 9.984 1.182 1.00 80.31 85 MET A N 1
ATOM 705 C CA . MET A 1 85 ? 9.606 10.140 2.596 1.00 80.31 85 MET A CA 1
ATOM 706 C C . MET A 1 85 ? 10.350 11.446 2.849 1.00 80.31 85 MET A C 1
ATOM 708 O O . MET A 1 85 ? 9.948 12.186 3.737 1.00 80.31 85 MET A O 1
ATOM 712 N N . ALA A 1 86 ? 11.361 11.777 2.042 1.00 83.19 86 ALA A N 1
ATOM 713 C CA . ALA A 1 86 ? 12.106 13.027 2.177 1.00 83.19 86 ALA A CA 1
ATOM 714 C C . ALA A 1 86 ? 11.211 14.265 1.991 1.00 83.19 86 ALA A C 1
ATOM 716 O O . ALA A 1 86 ? 11.419 15.282 2.646 1.00 83.19 86 ALA A O 1
ATOM 717 N N . ARG A 1 87 ? 10.187 14.190 1.127 1.00 81.19 87 ARG A N 1
ATOM 718 C CA . ARG A 1 87 ? 9.196 15.267 0.983 1.00 81.19 87 ARG A CA 1
ATOM 719 C C . ARG A 1 87 ? 8.289 15.382 2.206 1.00 81.19 87 ARG A C 1
ATOM 721 O O . ARG A 1 87 ? 7.883 16.485 2.551 1.00 81.19 87 ARG A O 1
ATOM 728 N N . LEU A 1 88 ? 7.932 14.256 2.818 1.00 79.56 88 LEU A N 1
ATOM 729 C CA . LEU A 1 88 ? 7.098 14.215 4.020 1.00 79.56 88 LEU A CA 1
ATOM 730 C C . LEU A 1 88 ? 7.883 14.589 5.288 1.00 79.56 88 LEU A C 1
ATOM 732 O O . LEU A 1 88 ? 7.293 15.093 6.246 1.00 79.56 88 LEU A O 1
ATOM 736 N N . GLU A 1 89 ? 9.197 14.363 5.311 1.00 74.00 89 GLU A N 1
ATOM 737 C CA . GLU A 1 89 ? 10.087 14.781 6.391 1.00 74.00 89 GLU A CA 1
ATOM 738 C C . GLU A 1 89 ? 10.083 16.311 6.529 1.00 74.00 89 GLU A C 1
ATOM 740 O O . GLU A 1 89 ? 10.404 17.056 5.609 1.00 74.00 89 GLU A O 1
ATOM 745 N N . GLY A 1 90 ? 9.678 16.794 7.706 1.00 67.06 90 GLY A N 1
ATOM 746 C CA . GLY A 1 90 ? 9.545 18.227 7.988 1.00 67.06 90 GLY A CA 1
ATOM 747 C C . GLY A 1 90 ? 8.197 18.844 7.597 1.00 67.06 90 GLY A C 1
ATOM 748 O O . GLY A 1 90 ? 7.963 20.008 7.917 1.00 67.06 90 GLY A O 1
ATOM 749 N N . MET A 1 91 ? 7.283 18.088 6.974 1.00 72.44 91 MET A N 1
ATOM 750 C CA . MET A 1 91 ? 5.903 18.529 6.759 1.00 72.44 91 MET A CA 1
ATOM 751 C C . MET A 1 91 ? 4.999 18.124 7.928 1.00 72.44 91 MET A C 1
ATOM 753 O O . MET A 1 91 ? 4.917 16.955 8.319 1.00 72.44 91 MET A O 1
ATOM 757 N N . GLU A 1 92 ? 4.228 19.082 8.441 1.00 69.50 92 GLU A N 1
ATOM 758 C CA . GLU A 1 92 ? 3.101 18.774 9.316 1.00 69.50 92 GLU A CA 1
ATOM 759 C C . GLU A 1 92 ? 1.944 18.220 8.477 1.00 69.50 92 GLU A C 1
ATOM 761 O O . GLU A 1 92 ? 1.260 18.938 7.744 1.00 69.50 92 GLU A O 1
ATOM 766 N N . ILE A 1 93 ? 1.733 16.905 8.557 1.00 73.38 93 ILE A N 1
ATOM 767 C CA . ILE A 1 93 ? 0.610 16.253 7.884 1.00 73.38 93 ILE A CA 1
ATOM 768 C C . ILE A 1 93 ? -0.673 16.676 8.603 1.00 73.38 93 ILE A C 1
ATOM 770 O O . ILE A 1 93 ? -0.929 16.277 9.746 1.00 73.38 93 ILE A O 1
ATOM 774 N N . SER A 1 94 ? -1.498 17.466 7.924 1.00 71.31 94 SER A N 1
ATOM 775 C CA . SER A 1 94 ? -2.810 17.887 8.401 1.00 71.31 94 SER A CA 1
ATOM 776 C C . SER A 1 94 ? -3.801 16.734 8.251 1.00 71.31 94 SER A C 1
ATOM 778 O O . SER A 1 94 ? -4.489 16.574 7.241 1.00 71.31 94 SER A O 1
ATOM 780 N N . LEU A 1 95 ? -3.857 15.898 9.281 1.00 69.38 95 LEU A N 1
ATOM 781 C CA . LEU A 1 95 ? -4.892 14.892 9.461 1.00 69.38 95 LEU A CA 1
ATOM 782 C C . LEU A 1 95 ? -6.109 15.633 10.029 1.00 69.38 95 LEU A C 1
ATOM 784 O O . LEU A 1 95 ? -6.112 15.993 11.199 1.00 69.38 95 LEU A O 1
ATOM 788 N N . GLY A 1 96 ? -7.053 16.018 9.167 1.00 60.25 96 GLY A N 1
ATOM 789 C CA . GLY A 1 96 ? -8.166 16.899 9.542 1.00 60.25 96 GLY A CA 1
ATOM 790 C C . GLY A 1 96 ? -8.892 16.442 10.814 1.00 60.25 96 GLY A C 1
ATOM 791 O O . GLY A 1 96 ? -9.232 15.273 10.913 1.00 60.25 96 GLY A O 1
ATOM 792 N N . SER A 1 97 ? -9.124 17.390 11.732 1.00 55.50 97 SER A N 1
ATOM 793 C CA . SER A 1 97 ? -9.797 17.283 13.044 1.00 55.50 97 SER A CA 1
ATOM 794 C C . SER A 1 97 ? -9.374 16.127 13.968 1.00 55.50 97 SER A C 1
ATOM 796 O O . SER A 1 97 ? -9.461 14.958 13.613 1.00 55.50 97 SER A O 1
ATOM 798 N N . ASP A 1 98 ? -9.083 16.455 15.230 1.00 54.88 98 ASP A N 1
ATOM 799 C CA . ASP A 1 98 ? -8.789 15.513 16.332 1.00 54.88 98 ASP A CA 1
ATOM 800 C C . ASP A 1 98 ? -9.906 14.491 16.656 1.00 54.88 98 ASP A C 1
ATOM 802 O O . ASP A 1 98 ? -9.747 13.630 17.519 1.00 54.88 98 ASP A O 1
ATOM 806 N N . ALA A 1 99 ? -11.058 14.571 15.990 1.00 54.81 99 ALA A N 1
ATOM 807 C CA . ALA A 1 99 ? -12.311 13.994 16.464 1.00 54.81 99 ALA A CA 1
ATOM 808 C C . ALA A 1 99 ? -12.831 12.800 15.643 1.00 54.81 99 ALA A C 1
ATOM 810 O O . ALA A 1 99 ? -14.037 12.567 15.628 1.00 54.81 99 ALA A O 1
ATOM 811 N N . GLY A 1 100 ? -11.986 12.030 14.945 1.00 76.94 100 GLY A N 1
ATOM 812 C CA . GLY A 1 100 ? -12.539 10.894 14.203 1.00 76.94 100 GLY A CA 1
ATOM 813 C C . GLY A 1 100 ? -11.582 9.905 13.554 1.00 76.94 100 GLY A C 1
ATOM 814 O O . GLY A 1 100 ? -10.373 9.890 13.780 1.00 76.94 100 GLY A O 1
ATOM 815 N N . VAL A 1 101 ? -12.198 9.040 12.747 1.00 84.12 101 VAL A N 1
ATOM 816 C CA . VAL A 1 101 ? -11.561 8.028 11.904 1.00 84.12 101 VAL A CA 1
ATOM 817 C C . VAL A 1 101 ? -11.054 8.680 10.620 1.00 84.12 101 VAL A C 1
ATOM 819 O O . VAL A 1 101 ? -11.827 9.210 9.825 1.00 84.12 101 VAL A O 1
ATOM 822 N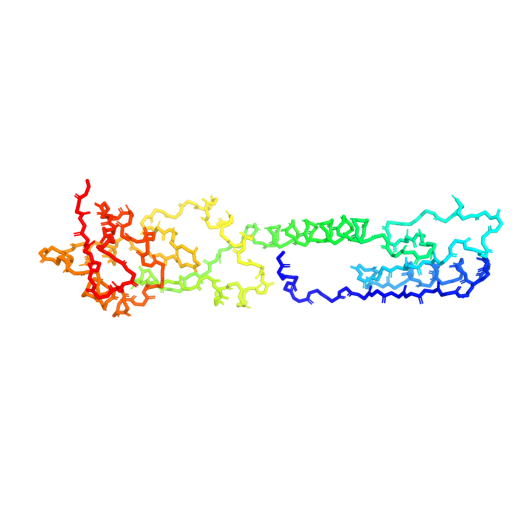 N . ILE A 1 102 ? -9.746 8.613 10.390 1.00 87.06 102 ILE A N 1
ATOM 823 C CA . ILE A 1 102 ? -9.061 9.289 9.288 1.00 87.06 102 ILE A CA 1
ATOM 824 C C . ILE A 1 102 ? -8.630 8.250 8.259 1.00 87.06 102 ILE A C 1
ATOM 826 O O . ILE A 1 102 ? -7.864 7.337 8.569 1.00 87.06 102 ILE A O 1
ATOM 830 N N . ASN A 1 103 ? -9.098 8.393 7.017 1.00 87.62 103 ASN A N 1
ATOM 831 C CA . ASN A 1 103 ? -8.682 7.524 5.920 1.00 87.62 103 ASN A CA 1
ATOM 832 C C . ASN A 1 103 ? -7.333 7.987 5.344 1.00 87.62 103 ASN A C 1
ATOM 834 O O . ASN A 1 103 ? -7.236 9.056 4.734 1.00 87.62 103 ASN A O 1
ATOM 838 N N . LEU A 1 104 ? -6.296 7.161 5.500 1.00 86.19 104 LEU A N 1
ATOM 839 C CA . LEU A 1 104 ? -4.957 7.473 5.008 1.00 86.19 104 LEU A CA 1
ATOM 840 C C . LEU A 1 104 ? -4.864 7.447 3.483 1.00 86.19 104 LEU A C 1
ATOM 842 O O . LEU A 1 104 ? -4.006 8.133 2.944 1.00 86.19 104 LEU A O 1
ATOM 846 N N . GLU A 1 105 ? -5.745 6.739 2.773 1.00 86.44 105 GLU A N 1
ATOM 847 C CA . GLU A 1 105 ? -5.795 6.774 1.303 1.00 86.44 105 GLU A CA 1
ATOM 848 C C . GLU A 1 105 ? -6.132 8.178 0.785 1.00 86.44 105 GLU A C 1
ATOM 850 O O . GLU A 1 105 ? -5.583 8.645 -0.214 1.00 86.44 105 GLU A O 1
ATOM 855 N N . GLU A 1 106 ? -7.040 8.872 1.471 1.00 84.94 106 GLU A N 1
ATOM 856 C CA . GLU A 1 106 ? -7.444 10.227 1.103 1.00 84.94 106 GLU A CA 1
ATOM 857 C C . GLU A 1 106 ? -6.339 11.235 1.418 1.00 84.94 106 GLU A C 1
ATOM 859 O O . GLU A 1 106 ? -6.071 12.142 0.629 1.00 84.94 106 GLU A O 1
ATOM 864 N N . VAL A 1 107 ? -5.677 11.069 2.563 1.00 85.44 107 VAL A N 1
ATOM 865 C CA . VAL A 1 107 ? -4.515 11.879 2.938 1.00 85.44 107 VAL A CA 1
ATOM 866 C C . VAL A 1 107 ? -3.390 11.659 1.925 1.00 85.44 107 VAL A C 1
ATOM 868 O O . VAL A 1 107 ? -2.890 12.621 1.351 1.00 85.44 107 VAL A O 1
ATOM 871 N N . ALA A 1 108 ? -3.061 10.406 1.616 1.00 85.62 108 ALA A N 1
ATOM 872 C CA . ALA A 1 108 ? -2.056 10.041 0.623 1.00 85.62 108 ALA A CA 1
ATOM 873 C C . ALA A 1 108 ? -2.345 10.691 -0.738 1.00 85.62 108 ALA A C 1
ATOM 875 O O . ALA A 1 108 ? -1.458 11.292 -1.340 1.00 85.62 108 ALA A O 1
ATOM 876 N N . ARG A 1 109 ? -3.610 10.684 -1.179 1.00 84.62 109 ARG A N 1
ATOM 877 C CA . ARG A 1 109 ? -4.034 11.348 -2.419 1.00 84.62 109 ARG A CA 1
ATOM 878 C C . ARG A 1 109 ? -3.877 12.868 -2.369 1.00 84.62 109 ARG A C 1
ATOM 880 O O . ARG A 1 109 ? -3.412 13.444 -3.347 1.00 84.62 109 ARG A O 1
ATOM 887 N N . ARG A 1 110 ? -4.244 13.515 -1.257 1.00 83.06 110 ARG A N 1
ATOM 888 C CA . ARG A 1 110 ? -4.089 14.971 -1.067 1.00 83.06 110 ARG A CA 1
ATOM 889 C C . ARG A 1 110 ? -2.631 15.404 -1.132 1.00 83.06 110 ARG A C 1
ATOM 891 O O . ARG A 1 110 ? -2.326 16.429 -1.732 1.00 83.06 110 ARG A O 1
ATOM 898 N N . TYR A 1 111 ? -1.749 14.609 -0.538 1.00 80.88 111 TYR A N 1
ATOM 899 C CA . TYR A 1 111 ? -0.317 14.874 -0.537 1.00 80.88 111 TYR A CA 1
ATOM 900 C C . TYR A 1 111 ? 0.405 14.284 -1.747 1.00 80.88 111 TYR A C 1
ATOM 902 O O . TYR A 1 111 ? 1.590 14.546 -1.881 1.00 80.88 111 TYR A O 1
ATOM 910 N N . GLY A 1 112 ? -0.261 13.520 -2.622 1.00 80.25 112 GLY A N 1
ATOM 911 C CA . GLY A 1 112 ? 0.342 12.879 -3.794 1.00 80.25 112 GLY A CA 1
ATOM 912 C C . GLY A 1 112 ? 1.482 11.916 -3.446 1.00 80.25 112 GLY A C 1
ATOM 913 O O . GLY A 1 112 ? 2.526 11.973 -4.092 1.00 80.25 112 GLY A O 1
ATOM 914 N N . VAL A 1 113 ? 1.321 11.120 -2.387 1.00 83.44 113 VAL A N 1
ATOM 915 C CA . VAL A 1 113 ? 2.302 10.132 -1.892 1.00 83.44 113 VAL A CA 1
ATOM 916 C C . VAL A 1 113 ? 1.675 8.743 -1.809 1.00 83.44 113 VAL A C 1
ATOM 918 O O . VAL A 1 113 ? 0.450 8.613 -1.779 1.00 83.44 113 VAL A O 1
ATOM 921 N N . GLY A 1 114 ? 2.498 7.699 -1.719 1.00 82.31 114 GLY A N 1
ATOM 922 C CA . GLY A 1 114 ? 2.044 6.361 -1.362 1.00 82.31 114 GLY A CA 1
ATOM 923 C C . GLY A 1 114 ? 1.557 6.258 0.092 1.00 82.31 114 GLY A C 1
ATOM 924 O O . GLY A 1 114 ? 2.007 6.971 0.991 1.00 82.31 114 GLY A O 1
ATOM 925 N N . ILE A 1 115 ? 0.647 5.311 0.343 1.00 85.38 115 ILE A N 1
ATOM 926 C CA . ILE A 1 115 ? 0.102 5.033 1.686 1.00 85.38 115 ILE A CA 1
ATOM 927 C C . ILE A 1 115 ? 1.196 4.543 2.645 1.00 85.38 115 ILE A C 1
ATOM 929 O O . ILE A 1 115 ? 1.182 4.869 3.828 1.00 85.38 115 ILE A O 1
ATOM 933 N N . GLU A 1 116 ? 2.138 3.740 2.155 1.00 84.06 116 GLU A N 1
ATOM 934 C CA . GLU A 1 116 ? 3.214 3.185 2.978 1.00 84.06 116 GLU A CA 1
ATOM 935 C C . GLU A 1 116 ? 4.194 4.242 3.499 1.00 84.06 116 GLU A C 1
ATOM 937 O O . GLU A 1 116 ? 4.358 4.293 4.720 1.00 84.06 116 GLU A O 1
ATOM 942 N N . PRO A 1 117 ? 4.793 5.108 2.649 1.00 82.94 117 PRO A N 1
ATOM 943 C CA . PRO A 1 117 ? 5.593 6.232 3.131 1.00 82.94 117 PRO A CA 1
ATOM 944 C C . PRO A 1 117 ? 4.828 7.073 4.155 1.00 82.94 117 PRO A C 1
ATOM 946 O O . PRO A 1 117 ? 5.347 7.357 5.230 1.00 82.94 117 PRO A O 1
ATOM 949 N N . LEU A 1 118 ? 3.553 7.373 3.883 1.00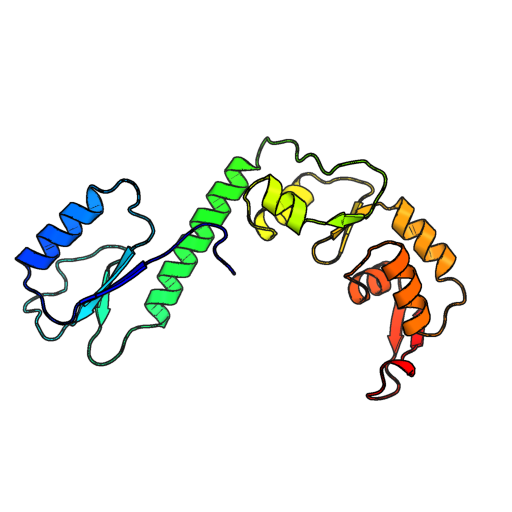 84.38 118 LEU A N 1
ATOM 950 C CA . LEU A 1 118 ? 2.708 8.131 4.801 1.00 84.38 118 LEU A CA 1
ATOM 951 C C . LEU A 1 118 ? 2.555 7.446 6.171 1.00 84.38 118 LEU A C 1
ATOM 953 O O . LEU A 1 118 ? 2.681 8.097 7.208 1.00 84.38 118 LEU A O 1
ATOM 957 N N . LYS A 1 119 ? 2.301 6.132 6.202 1.00 85.06 119 LYS A N 1
ATOM 958 C CA . LYS A 1 119 ? 2.215 5.355 7.451 1.00 85.06 119 LYS A CA 1
ATOM 959 C C . LYS A 1 119 ? 3.528 5.370 8.225 1.00 85.06 119 LYS A C 1
ATOM 961 O O . LYS A 1 119 ? 3.500 5.433 9.452 1.00 85.06 119 LYS A O 1
ATOM 966 N N . GLU A 1 120 ? 4.656 5.272 7.529 1.00 82.62 120 GLU A N 1
ATOM 967 C CA . GLU A 1 120 ? 5.989 5.281 8.135 1.00 82.62 120 GLU A CA 1
ATOM 968 C C . GLU A 1 120 ? 6.279 6.644 8.778 1.00 82.62 120 GLU A C 1
ATOM 970 O O . GLU A 1 120 ? 6.645 6.700 9.953 1.00 82.62 120 GLU A O 1
ATOM 975 N N . THR A 1 121 ? 5.965 7.740 8.080 1.00 82.06 121 THR A N 1
ATOM 976 C CA . THR A 1 121 ? 6.061 9.100 8.627 1.00 82.06 121 THR A CA 1
ATOM 977 C C . THR A 1 121 ? 5.151 9.298 9.841 1.00 82.06 121 THR A C 1
ATOM 979 O O . THR A 1 121 ? 5.601 9.809 10.864 1.00 82.06 121 THR A O 1
ATOM 982 N N . ILE A 1 122 ? 3.884 8.868 9.781 1.00 80.69 122 ILE A N 1
ATOM 983 C CA . ILE A 1 122 ? 2.942 9.008 10.907 1.00 80.69 122 ILE A CA 1
ATOM 984 C C . ILE A 1 122 ? 3.424 8.224 12.136 1.00 80.69 122 ILE A C 1
ATOM 986 O O . ILE A 1 122 ? 3.336 8.730 13.255 1.00 80.69 122 ILE A O 1
ATOM 990 N N . LYS A 1 123 ? 3.967 7.013 11.943 1.00 78.94 123 LYS A N 1
ATOM 991 C CA . LYS A 1 123 ? 4.576 6.229 13.030 1.00 78.94 123 LYS A CA 1
ATOM 992 C C . LYS A 1 123 ? 5.781 6.949 13.639 1.00 78.94 123 LYS A C 1
ATOM 994 O O . LYS A 1 123 ? 5.903 6.977 14.860 1.00 78.94 123 LYS A O 1
ATOM 999 N N . GLY A 1 124 ? 6.638 7.548 12.810 1.00 73.19 124 GLY A N 1
ATOM 1000 C CA . GLY A 1 124 ? 7.806 8.315 13.257 1.00 73.19 124 GLY A CA 1
ATOM 1001 C C . GLY A 1 124 ? 7.454 9.601 14.015 1.00 73.19 124 GLY A C 1
ATOM 1002 O O . GLY A 1 124 ? 8.149 9.960 14.960 1.00 73.19 124 GLY A O 1
ATOM 1003 N N . GLN A 1 125 ? 6.342 10.257 13.663 1.00 72.62 125 GLN A N 1
ATOM 1004 C CA . GLN A 1 125 ? 5.850 11.465 14.344 1.00 72.62 125 GLN A CA 1
ATOM 1005 C C . GLN A 1 125 ? 5.253 11.197 15.735 1.00 72.62 125 GLN A C 1
ATOM 1007 O O . GLN A 1 125 ? 4.940 12.158 16.429 1.00 72.62 125 GLN A O 1
ATOM 1012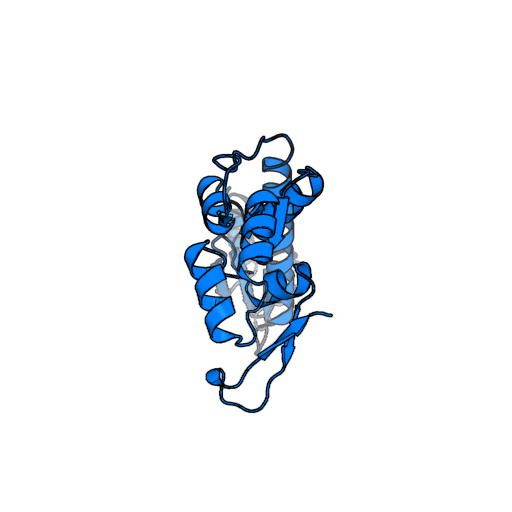 N N . ASN A 1 126 ? 5.090 9.926 16.130 1.00 65.25 126 ASN A N 1
ATOM 1013 C CA . ASN A 1 126 ? 4.557 9.482 17.420 1.00 65.25 126 ASN A CA 1
ATOM 1014 C C . ASN A 1 126 ? 3.381 10.345 17.908 1.00 65.25 126 ASN A C 1
ATOM 1016 O O . ASN A 1 126 ? 3.536 11.166 18.809 1.00 65.25 126 ASN A O 1
ATOM 1020 N N . ARG A 1 127 ? 2.207 10.184 17.285 1.00 68.25 127 ARG A N 1
ATOM 1021 C CA . ARG A 1 127 ? 0.993 10.913 17.676 1.00 68.25 127 ARG A CA 1
ATOM 1022 C C . ARG A 1 127 ? 0.288 10.189 18.829 1.00 68.25 127 ARG A C 1
ATOM 1024 O O . ARG A 1 127 ? -0.395 9.195 18.567 1.00 68.25 127 ARG A O 1
ATOM 1031 N N . PRO A 1 128 ? 0.438 10.639 20.090 1.00 69.81 128 PRO A N 1
ATOM 1032 C CA . PRO A 1 128 ? -0.269 10.022 21.204 1.00 69.81 128 PRO A CA 1
ATOM 1033 C C . PRO A 1 128 ? -1.780 10.189 21.012 1.00 69.81 128 PRO A C 1
ATOM 1035 O O . PRO A 1 128 ? -2.240 11.217 20.523 1.00 69.81 128 PRO A O 1
ATOM 1038 N N . GLY A 1 129 ? -2.553 9.168 21.381 1.00 77.38 129 GLY A N 1
ATOM 1039 C CA . GLY A 1 129 ? -4.014 9.191 21.266 1.00 77.38 129 GLY A CA 1
ATOM 1040 C C . GLY A 1 129 ? -4.572 8.726 19.919 1.00 77.38 129 GLY A C 1
ATOM 1041 O O . GLY A 1 129 ? -5.785 8.764 19.741 1.00 77.38 129 GLY A O 1
ATOM 1042 N N . PHE A 1 130 ? -3.740 8.237 18.993 1.00 84.12 130 PHE A N 1
ATOM 1043 C CA . PHE A 1 130 ? -4.192 7.626 17.740 1.00 84.12 130 PHE A CA 1
ATOM 1044 C C . PHE A 1 130 ? -3.647 6.205 17.568 1.00 84.12 130 PHE A C 1
ATOM 1046 O O . PHE A 1 130 ? -2.489 5.922 17.862 1.00 84.12 130 PHE A O 1
ATOM 1053 N N . SER A 1 131 ? -4.482 5.310 17.043 1.00 85.06 131 SER A N 1
ATOM 1054 C CA . SER A 1 131 ? -4.118 3.939 16.679 1.00 85.06 131 SER A CA 1
ATOM 1055 C C . SER A 1 131 ? -4.248 3.731 15.175 1.00 85.06 131 SER A C 1
ATOM 1057 O O . SER A 1 131 ? -5.253 4.094 14.565 1.00 85.06 131 SER A O 1
ATOM 1059 N N . LEU A 1 132 ? -3.228 3.122 14.570 1.00 87.25 132 LEU A N 1
ATOM 1060 C CA . LEU A 1 132 ? -3.232 2.753 13.157 1.00 87.25 132 LEU A CA 1
ATOM 1061 C C . LEU A 1 132 ? -3.885 1.376 12.981 1.00 87.25 132 LEU A C 1
ATOM 1063 O O . LEU A 1 132 ? -3.329 0.375 13.433 1.00 87.25 132 LEU A O 1
ATOM 1067 N N . LEU A 1 133 ? -5.025 1.320 12.292 1.00 87.38 133 LEU A N 1
ATOM 1068 C CA . LEU A 1 133 ? -5.734 0.084 11.955 1.00 87.38 133 LEU A CA 1
ATOM 1069 C C . LEU A 1 133 ? -5.940 0.018 10.438 1.00 87.38 133 LEU A C 1
ATOM 1071 O O . LEU A 1 133 ? -6.689 0.796 9.850 1.00 87.38 133 LEU A O 1
ATOM 1075 N N . GLY A 1 134 ? -5.253 -0.919 9.786 1.00 86.06 134 GLY A N 1
ATOM 1076 C CA . GLY A 1 134 ? -5.239 -1.057 8.333 1.00 86.06 134 GLY A CA 1
ATOM 1077 C C . GLY A 1 134 ? -4.696 0.203 7.661 1.00 86.06 134 GLY A C 1
ATOM 1078 O O . GLY A 1 134 ? -3.538 0.573 7.870 1.00 86.06 134 GLY A O 1
ATOM 1079 N N . ASP A 1 135 ? -5.541 0.843 6.853 1.00 88.94 135 ASP A N 1
ATOM 1080 C CA . ASP A 1 135 ? -5.287 2.113 6.159 1.00 88.94 135 ASP A CA 1
ATOM 1081 C C . ASP A 1 135 ? -5.985 3.304 6.840 1.00 88.94 135 ASP A C 1
ATOM 1083 O O . ASP A 1 135 ? -6.161 4.360 6.235 1.00 88.94 135 ASP A O 1
ATOM 1087 N N . GLN A 1 136 ? -6.401 3.150 8.100 1.00 89.00 136 GLN A N 1
ATOM 1088 C CA . GLN A 1 136 ? -7.085 4.191 8.863 1.00 89.00 136 GLN A CA 1
ATOM 1089 C C . GLN A 1 136 ? -6.332 4.534 10.145 1.00 89.00 136 GLN A C 1
ATOM 1091 O O . GLN A 1 136 ? -5.775 3.664 10.815 1.00 89.00 136 GLN A O 1
ATOM 1096 N N . LEU A 1 137 ? -6.347 5.816 10.495 1.00 88.19 137 LEU A N 1
ATOM 1097 C CA . LEU A 1 137 ? -5.904 6.304 11.792 1.00 88.19 137 LEU A CA 1
ATOM 1098 C C . LEU A 1 137 ? -7.143 6.626 12.633 1.00 88.19 137 LEU A C 1
ATOM 1100 O O . LEU A 1 137 ? -7.999 7.386 12.192 1.00 88.19 137 LEU A O 1
ATOM 1104 N N . ILE A 1 138 ? -7.263 6.021 13.810 1.00 88.81 138 ILE A N 1
ATOM 1105 C CA . ILE A 1 138 ? -8.457 6.119 14.658 1.00 88.81 138 ILE A CA 1
ATOM 1106 C C . ILE A 1 138 ? -8.053 6.714 16.000 1.00 88.81 138 ILE A C 1
ATOM 1108 O O . ILE A 1 138 ? -7.074 6.269 16.601 1.00 88.81 138 ILE A O 1
ATOM 1112 N N . SER A 1 139 ? -8.788 7.725 16.461 1.00 88.50 139 SER A N 1
ATOM 1113 C CA . SER A 1 139 ? -8.545 8.335 17.766 1.00 88.50 139 SER A CA 1
ATOM 1114 C C . SER A 1 139 ? -8.907 7.382 18.908 1.00 88.50 139 SER A C 1
ATOM 1116 O O . SER A 1 139 ? -9.778 6.518 18.796 1.00 88.50 139 SER A O 1
ATOM 1118 N N . GLN A 1 140 ? -8.235 7.547 20.042 1.00 86.69 140 GLN A N 1
ATOM 1119 C CA . GLN A 1 140 ? -8.480 6.747 21.235 1.00 86.69 140 GLN A CA 1
ATOM 1120 C C . GLN A 1 140 ? -9.908 6.936 21.760 1.00 86.69 140 GLN A C 1
ATOM 1122 O O . GLN A 1 140 ? -10.512 5.968 22.204 1.00 86.69 140 GLN A O 1
ATOM 1127 N N . HIS A 1 141 ? -10.470 8.140 21.630 1.00 86.88 141 HIS A N 1
ATOM 1128 C CA . HIS A 1 141 ? -11.846 8.424 22.030 1.00 86.88 141 HIS A CA 1
ATOM 1129 C C . HIS A 1 141 ? -12.861 7.535 21.292 1.00 86.88 141 HIS A C 1
ATOM 1131 O O . HIS A 1 141 ? -13.683 6.892 21.934 1.00 86.88 141 HIS A O 1
ATOM 1137 N N . VAL A 1 142 ? -12.734 7.394 19.967 1.00 87.94 142 VAL A N 1
ATOM 1138 C CA . VAL A 1 142 ? -13.608 6.516 19.164 1.00 87.94 142 VAL A CA 1
ATOM 1139 C C . VAL A 1 142 ? -13.438 5.046 19.564 1.00 87.94 142 VAL A C 1
ATOM 1141 O O . VAL A 1 142 ? -14.404 4.289 19.618 1.00 87.94 142 VAL A O 1
ATOM 1144 N N . LEU A 1 143 ? -12.211 4.616 19.875 1.00 87.31 143 LEU A N 1
ATOM 1145 C CA . LEU A 1 143 ? -11.970 3.251 20.353 1.00 87.31 143 LEU A CA 1
ATOM 1146 C C . LEU A 1 143 ? -12.596 2.986 21.725 1.00 87.31 143 LEU A C 1
ATOM 1148 O O . LEU A 1 143 ? -13.013 1.858 21.985 1.00 87.31 143 LEU A O 1
ATOM 1152 N N . GLU A 1 144 ? -12.639 3.990 22.598 1.00 87.06 144 GLU A N 1
ATOM 1153 C CA . GLU A 1 144 ? -13.301 3.909 23.900 1.00 87.06 144 GLU A CA 1
ATOM 1154 C C . GLU A 1 144 ? -14.827 3.849 23.744 1.00 87.06 144 GLU A C 1
ATOM 1156 O O . GLU A 1 144 ? -15.441 2.946 24.306 1.00 87.06 144 GLU A O 1
ATOM 1161 N N . GLU A 1 145 ? -15.427 4.685 22.889 1.00 88.50 145 GLU A N 1
ATOM 1162 C CA . GLU A 1 145 ? -16.867 4.619 22.581 1.00 88.50 145 GLU A CA 1
ATOM 1163 C C . GLU A 1 145 ? -17.276 3.243 22.035 1.00 88.50 145 GLU A C 1
ATOM 1165 O O . GLU A 1 145 ? -18.226 2.618 22.510 1.00 88.50 145 GLU A O 1
ATOM 1170 N N . ILE A 1 146 ? -16.505 2.713 21.083 1.00 88.50 146 ILE A N 1
ATOM 1171 C CA . ILE A 1 146 ? -16.756 1.384 20.518 1.00 88.50 146 ILE A CA 1
ATOM 1172 C C . ILE A 1 146 ? -16.571 0.291 21.567 1.00 88.50 146 ILE A C 1
ATOM 1174 O O . ILE A 1 146 ? -17.296 -0.704 21.556 1.00 88.50 146 ILE A O 1
ATOM 1178 N N . ARG A 1 147 ? -15.595 0.438 22.470 1.00 87.50 147 ARG A N 1
ATOM 1179 C CA . ARG A 1 147 ? -15.383 -0.529 23.550 1.00 87.50 147 ARG A CA 1
ATOM 1180 C C . ARG A 1 147 ? -16.625 -0.638 24.423 1.00 87.50 147 ARG A C 1
ATOM 1182 O O . ARG A 1 147 ? -16.996 -1.764 24.750 1.00 87.50 147 ARG A O 1
ATOM 1189 N N . ASP A 1 148 ? -17.235 0.491 24.763 1.00 87.50 148 ASP A N 1
ATOM 1190 C CA . ASP A 1 148 ? -18.446 0.544 25.577 1.00 87.50 148 ASP A CA 1
ATOM 1191 C C . ASP A 1 148 ? -19.659 -0.014 24.815 1.00 87.50 148 ASP A C 1
ATOM 1193 O O . ASP A 1 148 ? -20.417 -0.809 25.372 1.00 87.50 148 ASP A O 1
ATOM 1197 N N . GLU A 1 149 ? -19.798 0.290 23.520 1.00 87.88 149 GLU A N 1
ATOM 1198 C CA . GLU A 1 149 ? -20.854 -0.281 22.665 1.00 87.88 149 GLU A CA 1
ATOM 1199 C C . GLU A 1 149 ? -20.720 -1.797 22.442 1.00 87.88 149 GLU A C 1
ATOM 1201 O O . GLU A 1 149 ? -21.721 -2.488 22.244 1.00 87.88 149 GLU A O 1
ATOM 1206 N N . LEU A 1 150 ? -19.498 -2.336 22.467 1.00 86.00 150 LEU A N 1
ATOM 1207 C CA . LEU A 1 150 ? -19.246 -3.771 22.307 1.00 86.00 150 LEU A CA 1
ATOM 1208 C C . LEU A 1 150 ? -19.533 -4.584 23.575 1.00 86.00 150 LEU A C 1
ATOM 1210 O O . LEU A 1 150 ? -19.572 -5.817 23.510 1.00 86.00 150 LEU A O 1
ATOM 1214 N N . VAL A 1 151 ? -19.737 -3.943 24.731 1.00 84.25 151 VAL A N 1
ATOM 1215 C CA . VAL A 1 151 ? -20.051 -4.656 25.974 1.00 84.25 151 VAL A CA 1
ATOM 1216 C C . VAL A 1 151 ? -21.393 -5.379 25.830 1.00 84.25 151 VAL A C 1
ATOM 1218 O O . VAL A 1 151 ? -22.444 -4.768 25.680 1.00 84.25 151 VAL A O 1
ATOM 1221 N N . GLY A 1 152 ? -21.359 -6.711 25.910 1.00 80.50 152 GLY A N 1
ATOM 1222 C CA . GLY A 1 152 ? -22.553 -7.556 25.795 1.00 80.50 152 GLY A CA 1
ATOM 1223 C C . GLY A 1 152 ? -22.895 -7.988 24.365 1.00 80.50 152 GLY A C 1
ATOM 1224 O O . GLY A 1 152 ? -23.853 -8.737 24.175 1.00 80.50 152 GLY A O 1
ATOM 1225 N N . VAL A 1 153 ? -22.101 -7.591 23.367 1.00 84.19 153 VAL A N 1
ATOM 1226 C CA . VAL A 1 153 ? -22.242 -8.075 21.990 1.00 84.19 153 VAL A CA 1
ATOM 1227 C C . VAL A 1 153 ? -21.551 -9.431 21.853 1.00 84.19 153 VAL A C 1
ATOM 1229 O O . VAL A 1 153 ? -20.349 -9.550 22.068 1.00 84.19 153 VAL A O 1
ATOM 1232 N N . ALA A 1 154 ? -22.313 -10.463 21.484 1.00 82.19 154 ALA A N 1
ATOM 1233 C CA . ALA A 1 154 ? -21.786 -11.813 21.257 1.00 82.19 154 ALA A CA 1
ATOM 1234 C C . ALA A 1 154 ? -21.603 -12.136 19.766 1.00 82.19 154 ALA A C 1
ATOM 1236 O O . ALA A 1 154 ? -20.687 -12.867 19.394 1.00 82.19 154 ALA A O 1
ATOM 1237 N N . LYS A 1 155 ? -22.457 -11.586 18.893 1.00 86.62 155 LYS A N 1
ATOM 1238 C CA . LYS A 1 155 ? -22.436 -11.871 17.454 1.00 86.62 155 LYS A CA 1
ATOM 1239 C C . LYS A 1 155 ? -21.446 -10.982 16.717 1.00 86.62 155 LYS A C 1
ATOM 1241 O O . LYS A 1 155 ? -21.442 -9.764 16.888 1.00 86.62 155 LYS A O 1
ATOM 1246 N N . HIS A 1 156 ? -20.676 -11.582 15.814 1.00 85.12 156 HIS A N 1
ATOM 1247 C CA . HIS A 1 156 ? -19.742 -10.854 14.961 1.00 85.12 156 HIS A CA 1
ATOM 1248 C C . HIS A 1 156 ? -20.451 -9.822 14.073 1.00 85.12 156 HIS A C 1
ATOM 1250 O O . HIS A 1 156 ? -19.995 -8.686 13.985 1.00 85.12 156 HIS A O 1
ATOM 1256 N N . ASN A 1 157 ? -21.601 -10.171 13.488 1.00 85.69 157 ASN A N 1
ATOM 1257 C CA . ASN A 1 157 ? -22.352 -9.258 12.621 1.00 85.69 157 ASN A CA 1
ATOM 1258 C C . ASN A 1 157 ? -22.876 -8.011 13.341 1.00 85.69 157 ASN A C 1
ATOM 1260 O O . ASN A 1 157 ? -22.933 -6.938 12.744 1.00 85.69 157 ASN A O 1
ATOM 1264 N N . ASP A 1 158 ? -23.231 -8.115 14.621 1.00 86.94 158 ASP A N 1
ATOM 1265 C CA . ASP A 1 158 ? -23.666 -6.944 15.385 1.00 86.94 158 ASP A CA 1
ATOM 1266 C C . ASP A 1 158 ? -22.476 -6.046 15.747 1.00 86.94 158 ASP A C 1
ATOM 1268 O O . ASP A 1 158 ? -22.587 -4.824 15.667 1.00 86.94 158 ASP A O 1
ATOM 1272 N N . ALA A 1 159 ? -21.308 -6.637 16.017 1.00 86.44 159 ALA A N 1
ATOM 1273 C CA . ALA A 1 159 ? -20.063 -5.891 16.168 1.00 86.44 159 ALA A CA 1
ATOM 1274 C C . ALA A 1 159 ? -19.660 -5.170 14.870 1.00 86.44 159 ALA A C 1
ATOM 1276 O O . ALA A 1 159 ? -19.304 -3.995 14.914 1.00 86.44 159 ALA A O 1
ATOM 1277 N N . LEU A 1 160 ? -19.764 -5.829 13.707 1.00 86.56 160 LEU A N 1
ATOM 1278 C CA . LEU A 1 160 ? -19.476 -5.216 12.402 1.00 86.56 160 LEU A CA 1
ATOM 1279 C C . LEU A 1 160 ? -20.315 -3.957 12.163 1.00 86.56 160 LEU A C 1
ATOM 1281 O O . LEU A 1 160 ? -19.761 -2.927 11.784 1.00 86.56 160 LEU A O 1
ATOM 1285 N N . LYS A 1 161 ? -21.619 -4.004 12.465 1.00 88.44 161 LYS A N 1
ATOM 1286 C CA . LYS A 1 161 ? -22.507 -2.837 12.346 1.00 88.44 161 LYS A CA 1
ATOM 1287 C C . LYS A 1 161 ? -22.045 -1.667 13.214 1.00 88.44 161 LYS A C 1
ATOM 1289 O O . LYS A 1 161 ? -22.132 -0.526 12.775 1.00 88.44 161 LYS A O 1
ATOM 1294 N N . ILE A 1 162 ? -21.552 -1.927 14.430 1.00 87.94 162 ILE A N 1
ATOM 1295 C CA . ILE A 1 162 ? -21.011 -0.878 15.311 1.00 87.94 162 ILE A CA 1
ATOM 1296 C C . ILE A 1 162 ? -19.808 -0.207 14.638 1.00 87.94 162 ILE A C 1
ATOM 1298 O O . ILE A 1 162 ? -19.794 1.011 14.481 1.00 87.94 162 ILE A O 1
ATOM 1302 N N . PHE A 1 163 ? -18.837 -0.990 14.165 1.00 88.44 163 PHE A N 1
ATOM 1303 C CA . PHE A 1 163 ? -17.661 -0.452 13.475 1.00 88.44 163 PHE A CA 1
ATOM 1304 C C . PHE A 1 163 ? -18.018 0.310 12.191 1.00 88.44 163 PHE A C 1
ATOM 1306 O O . PHE A 1 163 ? -17.429 1.357 11.926 1.00 88.44 163 PHE A O 1
ATOM 1313 N N . GLU A 1 164 ? -18.992 -0.173 11.414 1.00 87.12 164 GLU A N 1
ATOM 1314 C CA . GLU A 1 164 ? -19.475 0.512 10.210 1.00 87.12 164 GLU A CA 1
ATOM 1315 C C . GLU A 1 164 ? -20.100 1.874 10.521 1.00 87.12 164 GLU A C 1
ATOM 1317 O O . GLU A 1 164 ? -19.823 2.835 9.803 1.00 87.12 164 GLU A O 1
ATOM 1322 N N . ARG A 1 165 ? -20.882 1.992 11.606 1.00 86.88 165 ARG A N 1
ATOM 1323 C CA . ARG A 1 165 ? -21.444 3.283 12.053 1.00 86.88 165 ARG A CA 1
ATOM 1324 C C . ARG A 1 165 ? -20.360 4.311 12.365 1.00 86.88 165 ARG A C 1
ATOM 1326 O O . ARG A 1 165 ? -20.537 5.487 12.067 1.00 86.88 165 ARG A O 1
ATOM 1333 N N . HIS A 1 166 ? -19.237 3.849 12.907 1.00 85.38 166 HIS A N 1
ATOM 1334 C CA . HIS A 1 166 ? -18.061 4.667 13.208 1.00 85.38 166 HIS A CA 1
ATOM 1335 C C . HIS A 1 166 ? -17.099 4.823 12.016 1.00 85.38 166 HIS A C 1
ATOM 1337 O O . HIS A 1 166 ? -16.070 5.483 12.129 1.00 85.38 166 HIS A O 1
ATOM 1343 N N . GLY A 1 167 ? -17.408 4.236 10.854 1.00 85.12 167 GLY A N 1
ATOM 1344 C CA . GLY A 1 167 ? -16.598 4.349 9.638 1.00 85.12 167 GLY A CA 1
ATOM 1345 C C . GLY A 1 167 ? -15.303 3.527 9.642 1.00 85.12 167 GLY A C 1
ATOM 1346 O O . GLY A 1 167 ? -14.409 3.787 8.830 1.00 85.12 167 GLY A O 1
ATOM 1347 N N . ILE A 1 168 ? -15.174 2.535 10.525 1.00 87.12 168 ILE A N 1
ATOM 1348 C CA . ILE A 1 168 ? -13.998 1.662 10.617 1.00 87.12 168 ILE A CA 1
ATOM 1349 C C . ILE A 1 168 ? -14.154 0.489 9.652 1.00 87.12 168 ILE A C 1
ATOM 1351 O O . ILE A 1 168 ? -15.119 -0.261 9.719 1.00 87.12 168 ILE A O 1
ATOM 1355 N N . ARG A 1 169 ? -13.166 0.306 8.774 1.00 85.94 169 ARG A N 1
ATOM 1356 C CA . ARG A 1 169 ? -13.100 -0.773 7.774 1.00 85.94 169 ARG A CA 1
ATOM 1357 C C . ARG A 1 169 ? -12.212 -1.934 8.217 1.00 85.94 169 ARG A C 1
ATOM 1359 O O . ARG A 1 169 ? -12.361 -3.058 7.751 1.00 85.94 169 ARG A O 1
ATOM 1366 N N . ALA A 1 170 ? -11.253 -1.677 9.105 1.00 85.44 170 ALA A N 1
ATOM 1367 C CA . ALA A 1 170 ? -10.285 -2.668 9.571 1.00 85.44 170 ALA A CA 1
ATOM 1368 C C . ALA A 1 170 ? -10.815 -3.479 10.773 1.00 85.44 170 ALA A C 1
ATOM 1370 O O . ALA A 1 170 ? -10.176 -3.534 11.825 1.00 85.44 170 ALA A O 1
ATOM 1371 N N . TYR A 1 171 ? -11.978 -4.124 10.616 1.00 85.44 171 TYR A N 1
ATOM 1372 C CA . TYR A 1 171 ? -12.727 -4.787 11.697 1.00 85.44 171 TYR A CA 1
ATOM 1373 C C . TYR A 1 171 ? -11.893 -5.785 12.505 1.00 85.44 171 TYR A C 1
ATOM 1375 O O . TYR A 1 171 ? -11.869 -5.740 13.732 1.00 85.44 171 TYR A O 1
ATOM 1383 N N . SER A 1 172 ? -11.162 -6.671 11.822 1.00 83.50 172 SER A N 1
ATOM 1384 C CA . SER A 1 172 ? -10.373 -7.720 12.477 1.00 83.50 172 SER A CA 1
ATOM 1385 C C . SER A 1 172 ? -9.255 -7.150 13.347 1.00 83.50 172 SER A C 1
ATOM 1387 O O . SER A 1 172 ? -8.983 -7.670 14.426 1.00 83.50 172 SER A O 1
ATOM 1389 N N . GLN A 1 173 ? -8.611 -6.074 12.888 1.00 86.38 173 GLN A N 1
ATOM 1390 C CA . GLN A 1 173 ? -7.549 -5.414 13.647 1.00 86.38 173 GLN A CA 1
ATOM 1391 C C . GLN A 1 173 ? -8.130 -4.604 14.808 1.00 86.38 173 GLN A C 1
ATOM 1393 O O . GLN A 1 173 ? -7.564 -4.624 15.897 1.00 86.38 173 GLN A O 1
ATOM 1398 N N . ALA A 1 174 ? -9.276 -3.948 14.600 1.00 86.31 174 ALA A N 1
ATOM 1399 C CA . ALA A 1 174 ? -9.976 -3.212 15.647 1.00 86.31 174 ALA A CA 1
ATOM 1400 C C . ALA A 1 174 ? -10.433 -4.142 16.784 1.00 86.31 174 ALA A C 1
ATOM 1402 O O . ALA A 1 174 ? -10.162 -3.865 17.950 1.00 86.31 174 ALA A O 1
ATOM 1403 N N . LEU A 1 175 ? -11.036 -5.290 16.453 1.00 87.00 175 LEU A N 1
ATOM 1404 C CA . LEU A 1 175 ? -11.407 -6.321 17.428 1.00 87.00 175 LEU A CA 1
ATOM 1405 C C . LEU A 1 175 ? -10.189 -6.827 18.205 1.00 87.00 175 LEU A C 1
ATOM 1407 O O . LEU A 1 175 ? -10.228 -6.868 19.432 1.00 87.00 175 LEU A O 1
ATOM 1411 N N . ALA A 1 176 ? -9.096 -7.153 17.509 1.00 86.56 176 ALA A N 1
ATOM 1412 C CA . ALA A 1 176 ? -7.870 -7.619 18.151 1.00 86.56 176 ALA A CA 1
ATOM 1413 C C . ALA A 1 176 ? -7.286 -6.573 19.118 1.00 86.56 176 ALA A C 1
ATOM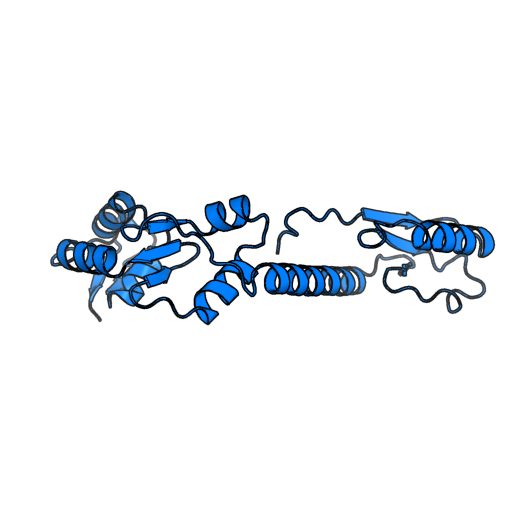 1415 O O . ALA A 1 176 ? -6.875 -6.926 20.221 1.00 86.56 176 ALA A O 1
ATOM 1416 N N . LEU A 1 177 ? -7.296 -5.291 18.737 1.00 85.81 177 LEU A N 1
ATOM 1417 C CA . LEU A 1 177 ? -6.820 -4.186 19.575 1.00 85.81 177 LEU A CA 1
ATOM 1418 C C . LEU A 1 177 ? -7.704 -3.966 20.813 1.00 85.81 177 LEU A C 1
ATOM 1420 O O . LEU A 1 177 ? -7.206 -3.609 21.878 1.00 85.81 177 LEU A O 1
ATOM 1424 N N . LEU A 1 178 ? -9.006 -4.226 20.694 1.00 86.31 178 LEU A N 1
ATOM 1425 C CA . LEU A 1 178 ? -9.965 -4.159 21.798 1.00 86.31 178 LEU A CA 1
ATOM 1426 C C . LEU A 1 178 ? -9.979 -5.424 22.677 1.00 86.31 178 LEU A C 1
ATOM 1428 O O . LEU A 1 178 ? -10.737 -5.482 23.644 1.00 86.31 178 LEU A O 1
ATOM 1432 N N . GLY A 1 179 ? -9.136 -6.416 22.373 1.00 86.25 179 GLY A N 1
ATOM 1433 C CA . GLY A 1 179 ? -9.037 -7.659 23.137 1.00 86.25 179 GLY A CA 1
ATOM 1434 C C . GLY A 1 179 ? -10.133 -8.670 22.806 1.00 86.25 179 GLY A C 1
ATOM 1435 O O . GLY A 1 179 ? -10.504 -9.465 23.660 1.00 86.25 179 GLY A O 1
ATOM 1436 N N . TYR A 1 180 ? -10.670 -8.652 21.587 1.00 86.06 180 TYR A N 1
ATOM 1437 C CA . TYR A 1 180 ? -11.645 -9.629 21.106 1.00 86.06 180 TYR A CA 1
ATOM 1438 C C . TYR A 1 180 ? -11.049 -10.523 20.012 1.00 86.06 180 TYR A C 1
ATOM 1440 O O . TYR A 1 180 ? -10.261 -10.088 19.170 1.00 86.06 180 TYR A O 1
ATOM 1448 N N . LYS A 1 181 ? -11.465 -11.789 19.987 1.00 84.81 181 LYS A N 1
ATOM 1449 C CA . LYS A 1 181 ? -11.195 -12.755 18.915 1.00 84.81 181 LYS A CA 1
ATOM 1450 C C . LYS A 1 181 ? -12.496 -13.232 18.298 1.00 84.81 181 LYS A C 1
ATOM 1452 O O . LYS A 1 181 ? -13.475 -13.458 19.000 1.00 84.81 181 LYS A O 1
ATOM 1457 N N . VAL A 1 182 ? -12.479 -13.437 16.986 1.00 85.81 182 VAL A N 1
ATOM 1458 C CA . VAL A 1 182 ? -13.610 -14.023 16.263 1.00 85.81 182 VAL A CA 1
ATOM 1459 C C . VAL A 1 182 ? -13.491 -15.544 16.308 1.00 85.81 182 VAL A C 1
ATOM 1461 O O . VAL A 1 182 ? -12.484 -16.108 15.874 1.00 85.81 182 VAL A O 1
ATOM 1464 N N . LYS A 1 183 ? -14.519 -16.207 16.832 1.00 84.25 183 LYS A N 1
ATOM 1465 C CA . LYS A 1 183 ? -14.692 -17.654 16.778 1.00 84.25 183 LYS A CA 1
ATOM 1466 C C . LYS A 1 183 ? -15.621 -17.991 15.618 1.00 84.25 183 LYS A C 1
ATOM 1468 O O . LYS A 1 183 ? -16.786 -17.603 15.606 1.00 84.25 183 LYS A O 1
ATOM 1473 N N . TRP A 1 184 ? -15.092 -18.745 14.663 1.00 83.38 184 TRP A N 1
ATOM 1474 C CA . TRP A 1 184 ? -15.845 -19.229 13.513 1.00 83.38 184 TRP A CA 1
ATOM 1475 C C . TRP A 1 184 ? -16.445 -20.597 13.830 1.00 83.38 184 TRP A C 1
ATOM 1477 O O . TRP A 1 184 ? -15.719 -21.548 14.116 1.00 83.38 184 TRP A O 1
ATOM 1487 N N . SER A 1 185 ? -17.772 -20.686 13.785 1.00 75.44 185 SER A N 1
ATOM 1488 C CA . SER A 1 185 ? -18.525 -21.925 14.029 1.00 75.44 185 SER A CA 1
ATOM 1489 C C . SER A 1 185 ? -18.731 -22.757 12.752 1.00 75.44 185 SER A C 1
ATOM 1491 O O . SER A 1 185 ? -19.212 -23.885 12.822 1.00 75.44 185 SER A O 1
ATOM 1493 N N . GLY A 1 186 ? -18.381 -22.207 11.583 1.00 75.12 186 GLY A N 1
ATOM 1494 C CA . GLY A 1 186 ? -18.570 -22.810 10.263 1.00 75.12 186 GLY A CA 1
ATOM 1495 C C . GLY A 1 186 ? -18.183 -21.848 9.132 1.00 75.12 186 GLY A C 1
ATOM 1496 O O . GLY A 1 186 ? -17.518 -20.843 9.374 1.00 75.12 186 GLY A O 1
ATOM 1497 N N . LEU A 1 187 ? -18.602 -22.159 7.900 1.00 73.06 187 LEU A N 1
ATOM 1498 C CA . LEU A 1 187 ? -18.389 -21.313 6.708 1.00 73.06 187 LEU A CA 1
ATOM 1499 C C . LEU A 1 187 ? -19.370 -20.136 6.611 1.00 73.06 187 LEU A C 1
ATOM 1501 O O . LEU A 1 187 ? -19.167 -19.237 5.800 1.00 73.06 187 LEU A O 1
ATOM 1505 N N . ASP A 1 188 ? -20.438 -20.171 7.404 1.00 73.81 188 ASP A N 1
ATOM 1506 C CA . ASP A 1 188 ? -21.451 -19.128 7.439 1.00 73.81 188 ASP A CA 1
ATOM 1507 C C . ASP A 1 188 ? -21.000 -17.987 8.373 1.00 73.81 188 ASP A C 1
ATOM 1509 O O . ASP A 1 188 ? -20.847 -18.220 9.582 1.00 73.81 188 ASP A O 1
ATOM 1513 N N . PRO A 1 189 ? -20.768 -16.773 7.843 1.00 68.50 189 PRO A N 1
ATOM 1514 C CA . PRO A 1 189 ? -20.338 -15.627 8.634 1.00 68.50 189 PRO A CA 1
ATOM 1515 C C . PRO A 1 189 ? -21.371 -15.164 9.668 1.00 68.50 189 PRO A C 1
ATOM 1517 O O . PRO A 1 189 ? -20.976 -14.563 10.667 1.00 68.50 189 PRO A O 1
ATOM 1520 N N . ASP A 1 190 ? -22.658 -15.492 9.506 1.00 74.69 190 ASP A N 1
ATOM 1521 C CA . ASP A 1 190 ? -23.695 -15.169 10.495 1.00 74.69 190 ASP A CA 1
ATOM 1522 C C . ASP A 1 190 ? -23.549 -15.960 11.805 1.00 74.69 190 ASP A C 1
ATOM 1524 O O . ASP A 1 190 ? -24.019 -15.521 12.858 1.00 74.69 190 ASP A O 1
ATOM 1528 N N . ASN A 1 191 ? -22.852 -17.099 11.766 1.00 80.06 191 ASN A N 1
ATOM 1529 C CA . ASN A 1 191 ? -22.614 -17.950 12.934 1.00 80.06 191 ASN A CA 1
ATOM 1530 C C . ASN A 1 191 ? -21.308 -17.615 13.671 1.00 80.06 191 ASN A C 1
ATOM 1532 O O . ASN A 1 191 ? -20.901 -18.357 14.571 1.00 80.06 191 ASN A O 1
ATOM 1536 N N . ALA A 1 192 ? -20.616 -16.546 13.271 1.00 83.56 192 ALA A N 1
ATOM 1537 C CA . ALA A 1 192 ? -19.398 -16.101 13.929 1.00 83.56 192 ALA A CA 1
ATOM 1538 C C . ALA A 1 192 ? -19.713 -15.325 15.218 1.00 83.56 192 ALA A C 1
ATOM 1540 O O . ALA A 1 192 ? -20.557 -14.425 15.253 1.00 83.56 192 ALA A O 1
ATOM 1541 N N . GLU A 1 193 ? -18.979 -15.648 16.279 1.00 86.25 193 GLU A N 1
ATOM 1542 C CA . GLU A 1 193 ? -19.104 -15.011 17.591 1.00 86.25 193 GLU A CA 1
ATOM 1543 C C . GLU A 1 193 ? -17.815 -14.269 17.949 1.00 86.25 193 GLU A C 1
ATOM 1545 O O . GLU A 1 193 ? -16.722 -14.672 17.547 1.00 86.25 193 GLU A O 1
ATOM 1550 N N . ILE A 1 194 ? -17.927 -13.187 18.717 1.00 85.19 194 ILE A N 1
ATOM 1551 C CA . ILE A 1 194 ? -16.774 -12.486 19.287 1.00 85.19 194 ILE A CA 1
ATOM 1552 C C . ILE A 1 194 ? -16.582 -12.892 20.748 1.00 85.19 194 ILE A C 1
ATOM 1554 O O . ILE A 1 194 ? -17.517 -12.908 21.543 1.00 85.19 194 ILE A O 1
ATOM 1558 N N . LEU A 1 195 ? -15.346 -13.229 21.106 1.00 83.75 195 LEU A N 1
ATOM 1559 C CA . LEU A 1 195 ? -14.951 -13.629 22.453 1.00 83.75 195 LEU A CA 1
ATOM 1560 C C . LEU A 1 195 ? -13.889 -12.675 22.974 1.00 83.75 195 LEU A C 1
ATOM 1562 O O . LEU A 1 195 ? -12.891 -12.434 22.296 1.00 83.75 195 LEU A O 1
ATOM 1566 N N . ARG A 1 196 ? -14.089 -12.157 24.184 1.00 82.62 196 ARG A N 1
ATOM 1567 C CA . ARG A 1 196 ? -13.080 -11.358 24.878 1.00 82.62 196 ARG A CA 1
ATOM 1568 C C . ARG A 1 196 ? -11.939 -12.265 25.348 1.00 82.62 196 ARG A C 1
ATOM 1570 O O . ARG A 1 196 ? -12.199 -13.356 25.857 1.00 82.62 196 ARG A O 1
ATOM 1577 N N . VAL A 1 197 ? -10.704 -11.823 25.139 1.00 75.38 197 VAL A N 1
ATOM 1578 C CA . VAL A 1 197 ? -9.453 -12.546 25.422 1.00 75.38 197 VAL A CA 1
ATOM 1579 C C . VAL A 1 197 ? -8.695 -11.875 26.553 1.00 75.38 197 VAL A C 1
ATOM 1581 O O . VAL A 1 197 ? -8.773 -10.630 26.653 1.00 75.38 197 VAL A O 1
#

Foldseek 3Di:
DDPQPAAAAEDEAEDDDPVRVVVVVVVLVPDPSNLHYAYEYEPPPDPPPPVDDDLRYHYDHPDDPVVSVVVSVVVSVVVLLVVLLVVCVPDDQCQDDLDAKGQLVVSCVVSSHDLVSVVVSVVVVPDPQWDDADRIIGGVVLLVVLLVVCVPFWWPVVSVVSCVVRVHPRSCRSCVVSQWDWDDPDPDSRRITIDHD

Sequence (197 aa):
MPLYGTRIYVEIIGFWTPEYLKHKIQKLNLLQEKESLILLVNRNLACTGSEFLAENLLFYDKKIPHLEIVKILRGYEEKQKAEEMARLEGMEISLGSDAGVINLEEVARRYGVGIEPLKETIKGQNRPGFSLLGDQLISQHVLEEIRDELVGVAKHNDALKIFERHGIRAYSQALALLGYKVKWSGLDPDNAEILRV

Radius of gyration: 25.14 Å; chains: 1; bounding box: 54×42×61 Å